Protein AF-0000000082833782 (afdb_homodimer)

Secondary structure (DSSP, 8-state):
----GGGS-TT--TT--SEEEEEHHHHHHHHHHHHHHHHHHHHHHHHHHHHHHT-PPPPPHHHHHHHHHHHHHHHHHHHHHHHHHHHHHHHHHHHHHHHHTT-/----GGGS-TT--TT--SEEEEEHHHHHHHHHHHHHHHHHHHHHHHHHHHHHHT-PPPPPHHHHHHHHHHHHHHHHHHHHHHHHHHHHHHHHHHHHHHHHTT-

Foldseek 3Di:
DPCPPVNDPPPDDPPQDPDFDADPVLVVLLVVLVVLLVVLCVLQVCLVCCCVPPVDHHDDPVVNVVSVVSNVVSVVSNVVRVVVRRVVRVVVVVVVVVVVVVD/DPCPPVNDPPPDDPPQDPDFDADPVLVVLLVVLVVLLVVLCVLQVCLVCCCVPPVDHHDDPVVNVVSVVSNVVSVVSNVVRVVVRRVVVVVVVVVVVVVVVVD

pLDDT: mean 84.94, std 14.48, range [41.53, 98.88]

Solvent-accessible surface area (backbone atoms only — not comparable to full-atom values): 11048 Å² total; per-residue (Å²): 131,82,70,51,76,87,68,43,59,86,82,63,55,92,84,53,59,72,58,31,61,35,46,40,66,56,43,50,50,39,40,51,42,31,52,52,38,32,52,50,32,50,53,54,23,48,29,50,46,26,45,83,70,72,62,42,79,52,69,53,42,69,57,46,31,53,54,27,50,49,39,35,51,44,27,52,51,42,37,51,55,45,48,52,30,54,51,52,43,49,52,51,51,53,51,51,54,56,56,59,69,71,106,129,83,70,51,76,87,69,43,60,85,81,64,53,92,84,53,61,72,57,31,59,36,46,39,66,55,42,51,50,41,39,51,42,31,52,52,38,32,53,50,30,51,53,54,24,49,30,51,46,26,45,84,70,73,63,42,80,50,69,53,42,70,55,45,30,52,54,26,50,49,38,35,53,44,28,52,51,41,37,51,54,44,49,52,28,54,50,53,43,50,51,52,51,51,51,49,53,56,56,58,66,71,108

Structure (mmCIF, N/CA/C/O backbone):
data_AF-0000000082833782-model_v1
#
loop_
_entity.id
_entity.type
_entity.pdbx_description
1 polymer 'Uncharacterized protein'
#
loop_
_atom_site.group_PDB
_atom_site.id
_atom_site.type_symbol
_atom_site.label_atom_id
_atom_site.label_alt_id
_atom_site.label_comp_id
_atom_site.label_asym_id
_atom_site.label_entity_id
_atom_site.label_seq_id
_atom_site.pdbx_PDB_ins_code
_atom_site.Cartn_x
_atom_site.Cartn_y
_atom_site.Cartn_z
_atom_site.occupancy
_atom_site.B_iso_or_equiv
_atom_site.auth_seq_id
_atom_site.auth_comp_id
_atom_site.auth_asym_id
_atom_site.auth_atom_id
_atom_site.pdbx_PDB_model_num
ATOM 1 N N . MET A 1 1 ? 22.312 13.93 16.672 1 42.06 1 MET A N 1
ATOM 2 C CA . MET A 1 1 ? 22.531 12.531 16.312 1 42.06 1 MET A CA 1
ATOM 3 C C . MET A 1 1 ? 23.016 12.398 14.883 1 42.06 1 MET A C 1
ATOM 5 O O . MET A 1 1 ? 22.359 12.867 13.953 1 42.06 1 MET A O 1
ATOM 9 N N . SER A 1 2 ? 24.188 12.289 14.633 1 47.72 2 SER A N 1
ATOM 10 C CA . SER A 1 2 ? 24.844 12.102 13.344 1 47.72 2 SER A CA 1
ATOM 11 C C . SER A 1 2 ? 24.328 10.852 12.641 1 47.72 2 SER A C 1
ATOM 13 O O . SER A 1 2 ? 24.406 9.75 13.188 1 47.72 2 SER A O 1
ATOM 15 N N . HIS A 1 3 ? 23.25 10.875 11.984 1 56.56 3 HIS A N 1
ATOM 16 C CA . HIS A 1 3 ? 22.75 9.695 11.281 1 56.56 3 HIS A CA 1
ATOM 17 C C . HIS A 1 3 ? 23.844 9.07 10.422 1 56.56 3 HIS A C 1
ATOM 19 O O . HIS A 1 3 ? 24.547 9.773 9.688 1 56.56 3 HIS A O 1
ATOM 25 N N . HIS A 1 4 ? 24.5 8.07 10.875 1 59.28 4 HIS A N 1
ATOM 26 C CA . HIS A 1 4 ? 25.453 7.297 10.102 1 59.28 4 HIS A CA 1
ATOM 27 C C . HIS A 1 4 ? 25.016 7.16 8.648 1 59.28 4 HIS A C 1
ATOM 29 O O . HIS A 1 4 ? 23.828 6.969 8.375 1 59.28 4 HIS A O 1
ATOM 35 N N . PRO A 1 5 ? 25.953 7.465 7.762 1 60.41 5 PRO A N 1
ATOM 36 C CA . PRO A 1 5 ? 25.672 7.523 6.324 1 60.41 5 PRO A CA 1
ATOM 37 C C . PRO A 1 5 ? 24.828 6.348 5.836 1 60.41 5 PRO A C 1
ATOM 39 O O . PRO A 1 5 ? 24.016 6.504 4.934 1 60.41 5 PRO A O 1
ATOM 42 N N . TYR A 1 6 ? 25.141 5.23 6.527 1 62.59 6 TYR A N 1
ATOM 43 C CA . TYR A 1 6 ? 24.484 4.023 6.035 1 62.59 6 TYR A CA 1
ATOM 44 C C . TYR A 1 6 ? 23.047 3.961 6.5 1 62.59 6 TYR A C 1
ATOM 46 O O . TYR A 1 6 ? 22.266 3.137 6.02 1 62.59 6 TYR A O 1
ATOM 54 N N . THR A 1 7 ? 22.781 4.773 7.395 1 62.72 7 THR A N 1
ATOM 55 C CA . THR A 1 7 ? 21.406 4.781 7.887 1 62.72 7 THR A CA 1
ATOM 56 C C . THR A 1 7 ? 20.641 5.973 7.324 1 62.72 7 THR A C 1
ATOM 58 O O . THR A 1 7 ? 19.5 6.23 7.723 1 62.72 7 THR A O 1
ATOM 61 N N . LEU A 1 8 ? 21.375 6.594 6.492 1 62.94 8 LEU A N 1
ATOM 62 C CA . LEU A 1 8 ? 20.766 7.785 5.91 1 62.94 8 LEU A CA 1
ATOM 63 C C . LEU A 1 8 ? 19.609 7.406 4.992 1 62.94 8 LEU A C 1
ATOM 65 O O . LEU A 1 8 ? 19.719 6.457 4.215 1 62.94 8 LEU A O 1
ATOM 69 N N . ASP A 1 9 ? 18.609 7.961 5.367 1 69.56 9 ASP A N 1
ATOM 70 C CA . ASP A 1 9 ? 17.516 7.844 4.406 1 69.56 9 ASP A CA 1
ATOM 71 C C . ASP A 1 9 ? 17.891 8.484 3.07 1 69.56 9 ASP A C 1
ATOM 73 O O . ASP A 1 9 ? 17.797 9.703 2.914 1 69.56 9 ASP A O 1
ATOM 77 N N . ARG A 1 10 ? 18.422 7.586 2.162 1 75.38 10 ARG A N 1
ATOM 78 C CA . ARG A 1 10 ? 18.922 8.039 0.869 1 75.38 10 ARG A CA 1
ATOM 79 C C . ARG A 1 10 ? 17.844 8.789 0.094 1 75.38 10 ARG A C 1
ATOM 81 O O . ARG A 1 10 ? 18.141 9.523 -0.85 1 75.38 10 ARG A O 1
ATOM 88 N N . TRP A 1 11 ? 16.672 8.648 0.598 1 76.56 11 TRP A N 1
ATOM 89 C CA . TRP A 1 11 ? 15.586 9.242 -0.163 1 76.56 11 TRP A CA 1
ATOM 90 C C . TRP A 1 11 ? 15.148 10.562 0.46 1 76.56 11 TRP A C 1
ATOM 92 O O . TRP A 1 11 ? 14.336 11.297 -0.121 1 76.56 11 TRP A O 1
ATOM 102 N N . ALA A 1 12 ? 15.727 10.797 1.632 1 73.38 12 ALA A N 1
ATOM 103 C CA . ALA A 1 12 ? 15.391 12.055 2.287 1 73.38 12 ALA A CA 1
ATOM 104 C C . ALA A 1 12 ? 16.141 13.227 1.652 1 73.38 12 ALA A C 1
ATOM 106 O O . ALA A 1 12 ? 17.312 13.094 1.292 1 73.38 12 ALA A O 1
ATOM 107 N N . THR A 1 13 ? 15.359 14.289 1.336 1 75.69 13 THR A N 1
ATOM 108 C CA . THR A 1 13 ? 15.977 15.523 0.857 1 75.69 13 THR A CA 1
ATOM 109 C C . THR A 1 13 ? 16.031 16.562 1.97 1 75.69 13 THR A C 1
ATOM 111 O O . THR A 1 13 ? 15.117 16.656 2.797 1 75.69 13 THR A O 1
ATOM 114 N N . PRO A 1 14 ? 17.109 17.25 2.125 1 73.88 14 PRO A N 1
ATOM 115 C CA . PRO A 1 14 ? 17.297 18.266 3.178 1 73.88 14 PRO A CA 1
ATOM 116 C C . PRO A 1 14 ? 16.156 19.281 3.213 1 73.88 14 PRO A C 1
ATOM 118 O O . PRO A 1 14 ? 15.844 19.828 4.273 1 73.88 14 PRO A O 1
ATOM 121 N N . ASP A 1 15 ? 15.562 19.531 2.098 1 78.19 15 ASP A N 1
ATOM 122 C CA . ASP A 1 15 ? 14.547 20.578 2.023 1 78.19 15 ASP A CA 1
ATOM 123 C C . ASP A 1 15 ? 13.156 20 2.25 1 78.19 15 ASP A C 1
ATOM 125 O O . ASP A 1 15 ? 12.156 20.734 2.17 1 78.19 15 ASP A O 1
ATOM 129 N N . ASP A 1 16 ? 13.164 18.781 2.625 1 83.12 16 ASP A N 1
ATOM 130 C CA . ASP A 1 16 ? 11.859 18.172 2.883 1 83.12 16 ASP A CA 1
ATOM 131 C C . ASP A 1 16 ? 11.258 18.719 4.176 1 83.12 16 ASP A C 1
ATOM 133 O O . ASP A 1 16 ? 11.953 18.859 5.184 1 83.12 16 ASP A O 1
ATOM 137 N N . PRO A 1 17 ? 9.992 19.094 4 1 87.06 17 PRO A N 1
ATOM 138 C CA . PRO A 1 17 ? 9.344 19.5 5.246 1 87.06 17 PRO A CA 1
ATOM 139 C C . PRO A 1 17 ? 9.266 18.359 6.266 1 87.06 17 PRO A C 1
ATOM 141 O O . PRO A 1 17 ? 9.344 17.188 5.895 1 87.06 17 PRO A O 1
ATOM 144 N N . GLU A 1 18 ? 9.18 18.703 7.523 1 87.81 18 GLU A N 1
ATOM 145 C CA . GLU A 1 18 ? 9.07 17.688 8.578 1 87.81 18 GLU A CA 1
ATOM 146 C C . GLU A 1 18 ? 7.754 16.922 8.469 1 87.81 18 GLU A C 1
ATOM 148 O O . GLU A 1 18 ? 7.734 15.695 8.562 1 87.81 18 GLU A O 1
ATOM 153 N N . SER A 1 19 ? 6.605 17.719 8.297 1 92.56 19 SER A N 1
ATOM 154 C CA . SER A 1 19 ? 5.281 17.109 8.18 1 92.56 19 SER A CA 1
ATOM 155 C C . SER A 1 19 ? 4.41 17.891 7.199 1 92.56 19 SER A C 1
ATOM 157 O O . SER A 1 19 ? 4.707 19.031 6.863 1 92.56 19 SER A O 1
ATOM 159 N N . VAL A 1 20 ? 3.389 17.156 6.738 1 93.25 20 VAL A N 1
ATOM 160 C CA . VAL A 1 20 ? 2.41 17.766 5.84 1 93.25 20 VAL A CA 1
ATOM 161 C C . VAL A 1 20 ? 1.008 17.281 6.203 1 93.25 20 VAL A C 1
ATOM 163 O O . VAL A 1 20 ? 0.848 16.219 6.816 1 93.25 20 VAL A O 1
ATOM 166 N N . PRO A 1 21 ? 0.023 18.109 5.871 1 93.56 21 PRO A N 1
ATOM 167 C CA . PRO A 1 21 ? -1.339 17.625 6.109 1 93.56 21 PRO A CA 1
ATOM 168 C C . PRO A 1 21 ? -1.777 16.578 5.094 1 93.56 21 PRO A C 1
ATOM 170 O O . PRO A 1 21 ? -1.421 16.672 3.914 1 93.56 21 PRO A O 1
ATOM 173 N N . ILE A 1 22 ? -2.543 15.625 5.5 1 95.12 22 ILE A N 1
ATOM 174 C CA . ILE A 1 22 ? -3.207 14.656 4.641 1 95.12 22 ILE A CA 1
ATOM 175 C C . ILE A 1 22 ? -4.656 14.477 5.082 1 95.12 22 ILE A C 1
ATOM 177 O O . ILE A 1 22 ? -4.953 14.484 6.277 1 95.12 22 ILE A O 1
ATOM 181 N N . ARG A 1 23 ? -5.535 14.352 4.145 1 93.25 23 ARG A N 1
ATOM 182 C CA . ARG A 1 23 ? -6.934 14.125 4.496 1 93.25 23 ARG A CA 1
ATOM 183 C C . ARG A 1 23 ? -7.098 12.82 5.27 1 93.25 23 ARG A C 1
ATOM 185 O O . ARG A 1 23 ? -6.543 11.789 4.883 1 93.25 23 ARG A O 1
ATOM 192 N N . PHE A 1 24 ? -7.891 12.93 6.289 1 92.5 24 PHE A N 1
ATOM 193 C CA . PHE A 1 24 ? -8.141 11.758 7.113 1 92.5 24 PHE A CA 1
ATOM 194 C C . PHE A 1 24 ? -8.789 10.648 6.293 1 92.5 24 PHE A C 1
ATOM 196 O O . PHE A 1 24 ? -8.43 9.477 6.418 1 92.5 24 PHE A O 1
ATOM 203 N N . ALA A 1 25 ? -9.648 10.945 5.438 1 91.75 25 ALA A N 1
ATOM 204 C CA . ALA A 1 25 ? -10.312 9.992 4.555 1 91.75 25 ALA A CA 1
ATOM 205 C C . ALA A 1 25 ? -9.305 9.273 3.658 1 91.75 25 ALA A C 1
ATOM 207 O O . ALA A 1 25 ? -9.461 8.086 3.363 1 91.75 25 ALA A O 1
ATOM 208 N N . ASP A 1 26 ? -8.32 10 3.188 1 94.19 26 ASP A N 1
ATOM 209 C CA . ASP A 1 26 ? -7.309 9.406 2.32 1 94.19 26 ASP A CA 1
ATOM 210 C C . ASP A 1 26 ? -6.453 8.398 3.088 1 94.19 26 ASP A C 1
ATOM 212 O O . ASP A 1 26 ? -6.039 7.379 2.535 1 94.19 26 ASP A O 1
ATOM 216 N N . LEU A 1 27 ? -6.145 8.664 4.336 1 95.62 27 LEU A N 1
ATOM 217 C CA . LEU A 1 27 ? -5.441 7.691 5.164 1 95.62 27 LEU A CA 1
ATOM 218 C C . LEU A 1 27 ? -6.27 6.422 5.336 1 95.62 27 LEU A C 1
ATOM 220 O O . LEU A 1 27 ? -5.734 5.312 5.285 1 95.62 27 LEU A O 1
ATOM 224 N N . ARG A 1 28 ? -7.496 6.586 5.516 1 94.06 28 ARG A N 1
ATOM 225 C CA . ARG A 1 28 ? -8.375 5.426 5.645 1 94.06 28 ARG A CA 1
ATOM 226 C C . ARG A 1 28 ? -8.398 4.613 4.355 1 94.06 28 ARG A C 1
ATOM 228 O O . ARG A 1 28 ? -8.438 3.383 4.391 1 94.06 28 ARG A O 1
ATOM 235 N N . LYS A 1 29 ? -8.453 5.316 3.209 1 95.31 29 LYS A N 1
ATOM 236 C CA . LYS A 1 29 ? -8.383 4.637 1.919 1 95.31 29 LYS A CA 1
ATOM 237 C C . LYS A 1 29 ? -7.086 3.846 1.787 1 95.31 29 LYS A C 1
ATOM 239 O O . LYS A 1 29 ? -7.086 2.725 1.273 1 95.31 29 LYS A O 1
ATOM 244 N N . ILE A 1 30 ? -5.988 4.465 2.211 1 97.62 30 ILE A N 1
ATOM 245 C CA . ILE A 1 30 ? -4.691 3.795 2.168 1 97.62 30 ILE A CA 1
ATOM 246 C C . ILE A 1 30 ? -4.738 2.529 3.018 1 97.62 30 ILE A C 1
ATOM 248 O O . ILE A 1 30 ? -4.336 1.454 2.564 1 97.62 30 ILE A O 1
ATOM 252 N N . GLU A 1 31 ? -5.23 2.637 4.203 1 95.69 31 GLU A N 1
ATOM 253 C CA . GLU A 1 31 ? -5.332 1.486 5.098 1 95.69 31 GLU A CA 1
ATOM 254 C C . GLU A 1 31 ? -6.184 0.38 4.477 1 95.69 31 GLU A C 1
ATOM 256 O O . GLU A 1 31 ? -5.785 -0.787 4.473 1 95.69 31 GLU A O 1
ATOM 261 N N . ARG A 1 32 ? -7.289 0.728 3.953 1 95.38 32 ARG A N 1
ATOM 262 C CA . ARG A 1 32 ? -8.211 -0.242 3.367 1 95.38 32 ARG A CA 1
ATOM 263 C C . ARG A 1 32 ? -7.594 -0.908 2.141 1 95.38 32 ARG A C 1
ATOM 265 O O . ARG A 1 32 ? -7.758 -2.113 1.936 1 95.38 32 ARG A O 1
ATOM 272 N N . ALA A 1 33 ? -7.012 -0.082 1.3 1 97.5 33 ALA A N 1
ATOM 273 C CA . ALA A 1 33 ? -6.332 -0.638 0.131 1 97.5 33 ALA A CA 1
ATOM 274 C C . ALA A 1 33 ? -5.246 -1.626 0.546 1 97.5 33 ALA A C 1
ATOM 276 O O . ALA A 1 33 ? -5.098 -2.686 -0.067 1 97.5 33 ALA A O 1
ATOM 277 N N . CYS A 1 34 ? -4.5 -1.314 1.617 1 98.06 34 CYS A N 1
ATOM 278 C CA . CYS A 1 34 ? -3.449 -2.197 2.113 1 98.06 34 CYS A CA 1
ATOM 279 C C . CYS A 1 34 ? -4.031 -3.521 2.592 1 98.06 34 CYS A C 1
ATOM 281 O O . CYS A 1 34 ? -3.467 -4.586 2.322 1 98.06 34 CYS A O 1
ATOM 283 N N . LEU A 1 35 ? -5.125 -3.465 3.27 1 96.94 35 LEU A N 1
ATOM 284 C CA . LEU A 1 35 ? -5.789 -4.68 3.727 1 96.94 35 LEU A CA 1
ATOM 285 C C . LEU A 1 35 ? -6.227 -5.539 2.545 1 96.94 35 LEU A C 1
ATOM 287 O O . LEU A 1 35 ? -6.094 -6.766 2.58 1 96.94 35 LEU A O 1
ATOM 291 N N . GLY A 1 36 ? -6.773 -4.898 1.579 1 98.25 36 GLY A N 1
ATOM 292 C CA . GLY A 1 36 ? -7.137 -5.609 0.365 1 98.25 36 GLY A CA 1
ATOM 293 C C . GLY A 1 36 ? -5.957 -6.281 -0.311 1 98.25 36 GLY A C 1
ATOM 294 O O . GLY A 1 36 ? -6.039 -7.449 -0.7 1 98.25 36 GLY A O 1
ATOM 295 N N . ILE A 1 37 ? -4.879 -5.555 -0.463 1 98.88 37 ILE A N 1
ATOM 296 C CA . ILE A 1 37 ? -3.666 -6.09 -1.072 1 98.88 37 ILE A CA 1
ATOM 297 C C . ILE A 1 37 ? -3.166 -7.285 -0.262 1 98.88 37 ILE A C 1
ATOM 299 O O . ILE A 1 37 ? -2.84 -8.328 -0.826 1 98.88 37 ILE A O 1
ATOM 303 N N . TRP A 1 38 ? -3.119 -7.086 1.022 1 98.69 38 TRP A N 1
ATOM 304 C CA . TRP A 1 38 ? -2.688 -8.148 1.923 1 98.69 38 TRP A CA 1
ATOM 305 C C . TRP A 1 38 ? -3.512 -9.414 1.705 1 98.69 38 TRP A C 1
ATOM 307 O O . TRP A 1 38 ? -2.957 -10.508 1.572 1 98.69 38 TRP A O 1
ATOM 317 N N . ALA A 1 39 ? -4.793 -9.344 1.685 1 98.56 39 ALA A N 1
ATOM 318 C CA . ALA A 1 39 ? -5.688 -10.484 1.509 1 98.56 39 ALA A CA 1
ATOM 319 C C . ALA A 1 39 ? -5.461 -11.156 0.159 1 98.56 39 ALA A C 1
ATOM 321 O O . ALA A 1 39 ? -5.434 -12.383 0.07 1 98.56 39 ALA A O 1
ATOM 322 N N . ILE A 1 40 ? -5.289 -10.367 -0.885 1 98.69 40 ILE A N 1
ATOM 323 C CA . ILE A 1 40 ? -5.059 -10.922 -2.213 1 98.69 40 ILE A CA 1
ATOM 324 C C . ILE A 1 40 ? -3.734 -11.68 -2.232 1 98.69 40 ILE A C 1
ATOM 326 O O . ILE A 1 40 ? -3.652 -12.789 -2.766 1 98.69 40 ILE A O 1
ATOM 330 N N . ALA A 1 41 ? -2.689 -11.023 -1.701 1 98.56 41 ALA A N 1
ATOM 331 C CA . ALA A 1 41 ? -1.384 -11.672 -1.641 1 98.56 41 ALA A CA 1
ATOM 332 C C . ALA A 1 41 ? -1.472 -13.016 -0.917 1 98.56 41 ALA A C 1
ATOM 334 O O . ALA A 1 41 ? -0.872 -14 -1.35 1 98.56 41 ALA A O 1
ATOM 335 N N . ARG A 1 42 ? -2.199 -13.062 0.173 1 97.12 42 ARG A N 1
ATOM 336 C CA . ARG A 1 42 ? -2.377 -14.289 0.943 1 97.12 42 ARG A CA 1
ATOM 337 C C . ARG A 1 42 ? -3.098 -15.352 0.121 1 97.12 42 ARG A C 1
ATOM 339 O O . ARG A 1 42 ? -2.699 -16.516 0.12 1 97.12 42 ARG A O 1
ATOM 346 N N . ILE A 1 43 ? -4.125 -15.008 -0.58 1 96.5 43 ILE A N 1
ATOM 347 C CA . ILE A 1 43 ? -4.891 -15.922 -1.417 1 96.5 43 ILE A CA 1
ATOM 348 C C . ILE A 1 43 ? -3.982 -16.516 -2.492 1 96.5 43 ILE A C 1
ATOM 350 O O . ILE A 1 43 ? -3.92 -17.734 -2.652 1 96.5 43 ILE A O 1
ATOM 354 N N . VAL A 1 44 ? -3.289 -15.695 -3.238 1 96.88 44 VAL A N 1
ATOM 355 C CA . VAL A 1 44 ? -2.428 -16.141 -4.328 1 96.88 44 VAL A CA 1
ATOM 356 C C . VAL A 1 44 ? -1.274 -16.969 -3.766 1 96.88 44 VAL A C 1
ATOM 358 O O . VAL A 1 44 ? -0.921 -18.016 -4.324 1 96.88 44 VAL A O 1
ATOM 361 N N . GLY A 1 45 ? -0.645 -16.531 -2.695 1 95.12 45 GLY A N 1
ATOM 362 C CA . GLY A 1 45 ? 0.427 -17.281 -2.051 1 95.12 45 GLY A CA 1
ATOM 363 C C . GLY A 1 45 ? 0.009 -18.672 -1.611 1 95.12 45 GLY A C 1
ATOM 364 O O . GLY A 1 45 ? 0.723 -19.641 -1.854 1 95.12 45 GLY A O 1
ATOM 365 N N . ASN A 1 46 ? -1.141 -18.766 -0.937 1 93.25 46 ASN A N 1
ATOM 366 C CA . ASN A 1 46 ? -1.671 -20.047 -0.496 1 93.25 46 ASN A CA 1
ATOM 367 C C . ASN A 1 46 ? -1.957 -20.969 -1.678 1 93.25 46 ASN A C 1
ATOM 369 O O . ASN A 1 46 ? -1.696 -22.172 -1.61 1 93.25 46 ASN A O 1
ATOM 373 N N . SER A 1 47 ? -2.494 -20.344 -2.721 1 93 47 SER A N 1
ATOM 374 C CA . SER A 1 47 ? -2.779 -21.125 -3.922 1 93 47 SER A CA 1
ATOM 375 C C . SER A 1 47 ? -1.508 -21.75 -4.496 1 93 47 SER A C 1
ATOM 377 O O . SER A 1 47 ? -1.537 -22.859 -5.031 1 93 47 SER A O 1
ATOM 379 N N . ALA A 1 48 ? -0.465 -21.141 -4.48 1 88.25 48 ALA A N 1
ATOM 380 C CA . ALA A 1 48 ? 0.799 -21.625 -5.031 1 88.25 48 ALA A CA 1
ATOM 381 C C . ALA A 1 48 ? 1.315 -22.828 -4.25 1 88.25 48 ALA A C 1
ATOM 383 O O . ALA A 1 48 ? 1.984 -23.703 -4.809 1 88.25 48 ALA A O 1
ATOM 384 N N . THR A 1 49 ? 0.964 -22.906 -2.986 1 88.12 49 THR A N 1
ATOM 385 C CA . THR A 1 49 ? 1.562 -23.938 -2.154 1 88.12 49 THR A CA 1
ATOM 386 C C . THR A 1 49 ? 0.553 -25.047 -1.861 1 88.12 49 THR A C 1
ATOM 388 O O . THR A 1 49 ? 0.922 -26.125 -1.382 1 88.12 49 THR A O 1
ATOM 391 N N . GLU A 1 50 ? -0.771 -24.906 -2.143 1 83.19 50 GLU A N 1
ATOM 392 C CA . GLU A 1 50 ? -1.854 -25.797 -1.757 1 83.19 50 GLU A CA 1
ATOM 393 C C . GLU A 1 50 ? -1.713 -27.156 -2.439 1 83.19 50 GLU A C 1
ATOM 395 O O . GLU A 1 50 ? -1.962 -28.203 -1.825 1 83.19 50 GLU A O 1
ATOM 400 N N . PRO A 1 51 ? -1.337 -27.297 -3.709 1 72.81 51 PRO A N 1
ATOM 401 C CA . PRO A 1 51 ? -1.244 -28.656 -4.27 1 72.81 51 PRO A CA 1
ATOM 402 C C . PRO A 1 51 ? -0.345 -29.562 -3.445 1 72.81 51 PRO A C 1
ATOM 404 O O . PRO A 1 51 ? -0.7 -30.719 -3.193 1 72.81 51 PRO A O 1
ATOM 407 N N . GLU A 1 52 ? 0.667 -29.062 -2.973 1 73 52 GLU A N 1
ATOM 408 C CA . GLU A 1 52 ? 1.587 -29.844 -2.158 1 73 52 GLU A CA 1
ATOM 409 C C . GLU A 1 52 ? 1.03 -30.078 -0.754 1 73 52 GLU A C 1
ATOM 411 O O . GLU A 1 52 ? 1.302 -31.094 -0.129 1 73 52 GLU A O 1
ATOM 416 N N . SER A 1 53 ? 0.18 -29.172 -0.352 1 71.62 53 SER A N 1
ATOM 417 C CA . SER A 1 53 ? -0.264 -29.203 1.038 1 71.62 53 SER A CA 1
ATOM 418 C C . SER A 1 53 ? -1.608 -29.906 1.174 1 71.62 53 SER A C 1
ATOM 420 O O . SER A 1 53 ? -1.798 -30.719 2.078 1 71.62 53 SER A O 1
ATOM 422 N N . THR A 1 54 ? -2.543 -29.578 0.33 1 75.81 54 THR A N 1
ATOM 423 C CA . THR A 1 54 ? -3.908 -30.062 0.524 1 75.81 54 THR A CA 1
ATOM 424 C C . THR A 1 54 ? -4.371 -30.875 -0.677 1 75.81 54 THR A C 1
ATOM 426 O O . THR A 1 54 ? -5.41 -31.547 -0.621 1 75.81 54 THR A O 1
ATOM 429 N N . GLY A 1 55 ? -3.59 -30.844 -1.712 1 81.5 55 GLY A N 1
ATOM 430 C CA . GLY A 1 55 ? -4.012 -31.5 -2.936 1 81.5 55 GLY A CA 1
ATOM 431 C C . GLY A 1 55 ? -4.969 -30.672 -3.766 1 81.5 55 GLY A C 1
ATOM 432 O O . GLY A 1 55 ? -5.367 -31.078 -4.859 1 81.5 55 GLY A O 1
ATOM 433 N N . ALA A 1 56 ? -5.328 -29.547 -3.203 1 81.5 56 ALA A N 1
ATOM 434 C CA . ALA A 1 56 ? -6.223 -28.656 -3.941 1 81.5 56 ALA A CA 1
ATOM 435 C C . ALA A 1 56 ? -5.523 -28.078 -5.168 1 81.5 56 ALA A C 1
ATOM 437 O O . ALA A 1 56 ? -4.305 -27.891 -5.164 1 81.5 56 ALA A O 1
ATOM 438 N N . GLU A 1 57 ? -6.32 -27.938 -6.168 1 87.69 57 GLU A N 1
ATOM 439 C CA . GLU A 1 57 ? -5.766 -27.375 -7.398 1 87.69 57 GLU A CA 1
ATOM 440 C C . GLU A 1 57 ? -5.418 -25.906 -7.227 1 87.69 57 GLU A C 1
ATOM 442 O O . GLU A 1 57 ? -6.184 -25.141 -6.621 1 87.69 57 GLU A O 1
ATOM 447 N N . PRO A 1 58 ? -4.297 -25.531 -7.711 1 86.81 58 PRO A N 1
ATOM 448 C CA . PRO A 1 58 ? -3.941 -24.109 -7.68 1 86.81 58 PRO A CA 1
ATOM 449 C C . PRO A 1 58 ? -4.867 -23.25 -8.539 1 86.81 58 PRO A C 1
ATOM 451 O O . PRO A 1 58 ? -5.602 -23.781 -9.383 1 86.81 58 PRO A O 1
ATOM 454 N N . LEU A 1 59 ? -4.91 -21.969 -8.211 1 92.38 59 LEU A N 1
ATOM 455 C CA . LEU A 1 59 ? -5.625 -21.031 -9.07 1 92.38 59 LEU A CA 1
ATOM 456 C C . LEU A 1 59 ? -5.105 -21.094 -10.5 1 92.38 59 LEU A C 1
ATOM 458 O O . LEU A 1 59 ? -3.908 -21.297 -10.727 1 92.38 59 LEU A O 1
ATOM 462 N N . GLU A 1 60 ? -6 -20.969 -11.398 1 91.38 60 GLU A N 1
ATOM 463 C CA . GLU A 1 60 ? -5.605 -20.906 -12.805 1 91.38 60 GLU A CA 1
ATOM 464 C C . GLU A 1 60 ? -4.738 -19.688 -13.086 1 91.38 60 GLU A C 1
ATOM 466 O O . GLU A 1 60 ? -4.898 -18.641 -12.438 1 91.38 60 GLU A O 1
ATOM 471 N N . PRO A 1 61 ? -3.869 -19.781 -14.023 1 89.94 61 PRO A N 1
ATOM 472 C CA . PRO A 1 61 ? -2.939 -18.688 -14.32 1 89.94 61 PRO A CA 1
ATOM 473 C C . PRO A 1 61 ? -3.652 -17.359 -14.578 1 89.94 61 PRO A C 1
ATOM 475 O O . PRO A 1 61 ? -3.195 -16.312 -14.117 1 89.94 61 PRO A O 1
ATOM 478 N N . TRP A 1 62 ? -4.746 -17.453 -15.258 1 91.06 62 TRP A N 1
ATOM 479 C CA . TRP A 1 62 ? -5.43 -16.203 -15.586 1 91.06 62 TRP A CA 1
ATOM 480 C C . TRP A 1 62 ? -6.035 -15.578 -14.336 1 91.06 62 TRP A C 1
ATOM 482 O O . TRP A 1 62 ? -6.129 -14.352 -14.242 1 91.06 62 TRP A O 1
ATOM 492 N N . ILE A 1 63 ? -6.473 -16.359 -13.344 1 96 63 ILE A N 1
ATOM 493 C CA . ILE A 1 63 ? -6.996 -15.867 -12.078 1 96 63 ILE A CA 1
ATOM 494 C C . ILE A 1 63 ? -5.879 -15.195 -11.289 1 96 63 ILE A C 1
ATOM 496 O O . ILE A 1 63 ? -6.047 -14.086 -10.773 1 96 63 ILE A O 1
ATOM 500 N N . ASN A 1 64 ? -4.738 -15.836 -11.211 1 95.69 64 ASN A N 1
ATOM 501 C CA . ASN A 1 64 ? -3.57 -15.25 -10.562 1 95.69 64 ASN A CA 1
ATOM 502 C C . ASN A 1 64 ? -3.203 -13.906 -11.18 1 95.69 64 ASN A C 1
ATOM 504 O O . ASN A 1 64 ? -3.014 -12.922 -10.461 1 95.69 64 ASN A O 1
ATOM 508 N N . ALA A 1 65 ? -3.164 -13.859 -12.492 1 94.31 65 ALA A N 1
ATOM 509 C CA . ALA A 1 65 ? -2.781 -12.641 -13.195 1 94.31 65 ALA A CA 1
ATOM 510 C C . ALA A 1 65 ? -3.75 -11.5 -12.891 1 94.31 65 ALA A C 1
ATOM 512 O O . ALA A 1 65 ? -3.332 -10.359 -12.68 1 94.31 65 ALA A O 1
ATOM 513 N N . ASN A 1 66 ? -5.031 -11.82 -12.906 1 97.06 66 ASN A N 1
ATOM 514 C CA . ASN A 1 66 ? -6.031 -10.797 -12.633 1 97.06 66 ASN A CA 1
ATOM 515 C C . ASN A 1 66 ? -5.941 -10.297 -11.195 1 97.06 66 ASN A C 1
ATOM 517 O O . ASN A 1 66 ? -6.066 -9.102 -10.938 1 97.06 66 ASN A O 1
ATOM 521 N N . LEU A 1 67 ? -5.793 -11.227 -10.219 1 98.44 67 LEU A N 1
ATOM 522 C CA . LEU A 1 67 ? -5.66 -10.859 -8.812 1 98.44 67 LEU A CA 1
ATOM 523 C C . LEU A 1 67 ? -4.422 -9.992 -8.594 1 98.44 67 LEU A C 1
ATOM 525 O O . LEU A 1 67 ? -4.492 -8.953 -7.93 1 98.44 67 LEU A O 1
ATOM 529 N N . LEU A 1 68 ? -3.322 -10.359 -9.211 1 98.44 68 LEU A N 1
ATOM 530 C CA . LEU A 1 68 ? -2.088 -9.594 -9.078 1 98.44 68 LEU A CA 1
ATOM 531 C C . LEU A 1 68 ? -2.205 -8.25 -9.797 1 98.44 68 LEU A C 1
ATOM 533 O O . LEU A 1 68 ? -1.625 -7.258 -9.359 1 98.44 68 LEU A O 1
ATOM 537 N N . GLY A 1 69 ? -2.885 -8.203 -10.914 1 98.19 69 GLY A N 1
ATOM 538 C CA . GLY A 1 69 ? -3.23 -6.93 -11.531 1 98.19 69 GLY A CA 1
ATOM 539 C C . GLY A 1 69 ? -4.035 -6.027 -10.617 1 98.19 69 GLY A C 1
ATOM 540 O O . GLY A 1 69 ? -3.887 -4.805 -10.656 1 98.19 69 GLY A O 1
ATOM 541 N N . GLY A 1 70 ? -4.98 -6.621 -9.844 1 98.62 70 GLY A N 1
ATOM 542 C CA . GLY A 1 70 ? -5.695 -5.879 -8.82 1 98.62 70 GLY A CA 1
ATOM 543 C C . GLY A 1 70 ? -4.781 -5.246 -7.789 1 98.62 70 GLY A C 1
ATOM 544 O O . GLY A 1 70 ? -4.98 -4.094 -7.395 1 98.62 70 GLY A O 1
ATOM 545 N N . ILE A 1 71 ? -3.807 -5.996 -7.328 1 98.81 71 ILE A N 1
ATOM 546 C CA . ILE A 1 71 ? -2.811 -5.461 -6.406 1 98.81 71 ILE A CA 1
ATOM 547 C C . ILE A 1 71 ? -2.109 -4.262 -7.035 1 98.81 71 ILE A C 1
ATOM 549 O O . ILE A 1 71 ? -1.945 -3.223 -6.395 1 98.81 71 ILE A O 1
ATOM 553 N N . GLU A 1 72 ? -1.653 -4.32 -8.297 1 98.56 72 GLU A N 1
ATOM 554 C CA . GLU A 1 72 ? -1.003 -3.209 -8.984 1 98.56 72 GLU A CA 1
ATOM 555 C C . GLU A 1 72 ? -1.887 -1.965 -8.984 1 98.56 72 GLU A C 1
ATOM 557 O O . GLU A 1 72 ? -1.415 -0.863 -8.695 1 98.56 72 GLU A O 1
ATOM 562 N N . SER A 1 73 ? -3.107 -2.166 -9.336 1 98.56 73 SER A N 1
ATOM 563 C CA . SER A 1 73 ? -4.051 -1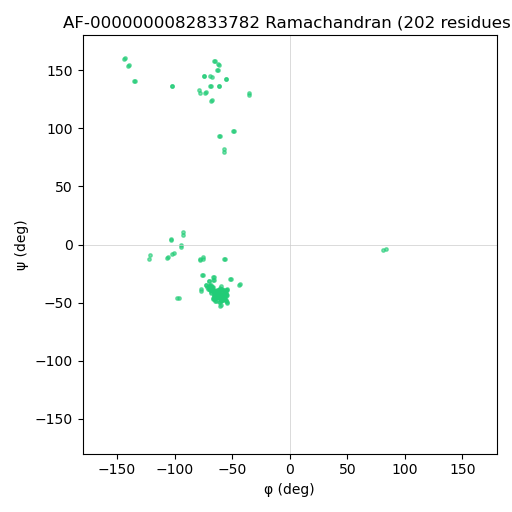.052 -9.375 1 98.56 73 SER A CA 1
ATOM 564 C C . SER A 1 73 ? -4.203 -0.401 -8.008 1 98.56 73 SER A C 1
ATOM 566 O O . SER A 1 73 ? -4.238 0.827 -7.898 1 98.56 73 SER A O 1
ATOM 568 N N . LEU A 1 74 ? -4.363 -1.2 -6.969 1 98.62 74 LEU A N 1
ATOM 569 C CA . LEU A 1 74 ? -4.5 -0.681 -5.613 1 98.62 74 LEU A CA 1
ATOM 570 C C . LEU A 1 74 ? -3.24 0.066 -5.188 1 98.62 74 LEU A C 1
ATOM 572 O O . LEU A 1 74 ? -3.322 1.094 -4.512 1 98.62 74 LEU A O 1
ATOM 576 N N . CYS A 1 75 ? -2.092 -0.454 -5.555 1 98.62 75 CYS A N 1
ATOM 577 C CA . CYS A 1 75 ? -0.835 0.23 -5.273 1 98.62 75 CYS A CA 1
ATOM 578 C C . CYS A 1 75 ? -0.792 1.593 -5.957 1 98.62 75 CYS A C 1
ATOM 580 O O . CYS A 1 75 ? -0.362 2.578 -5.355 1 98.62 75 CYS A O 1
ATOM 582 N N . ASP A 1 76 ? -1.185 1.646 -7.234 1 97.56 76 ASP A N 1
ATOM 583 C CA . ASP A 1 76 ? -1.243 2.918 -7.945 1 97.56 76 ASP A CA 1
ATOM 584 C C . ASP A 1 76 ? -2.123 3.922 -7.203 1 97.56 76 ASP A C 1
ATOM 586 O O . ASP A 1 76 ? -1.763 5.094 -7.074 1 97.56 76 ASP A O 1
ATOM 590 N N . HIS A 1 77 ? -3.205 3.432 -6.77 1 97.88 77 HIS A N 1
ATOM 591 C CA . HIS A 1 77 ? -4.125 4.289 -6.031 1 97.88 77 HIS A CA 1
ATOM 592 C C . HIS A 1 77 ? -3.479 4.832 -4.762 1 97.88 77 HIS A C 1
ATOM 594 O O . HIS A 1 77 ? -3.566 6.031 -4.477 1 97.88 77 HIS A O 1
ATOM 600 N N . ILE A 1 78 ? -2.859 4.023 -3.941 1 98.38 78 ILE A N 1
ATOM 601 C CA . ILE A 1 78 ? -2.182 4.434 -2.717 1 98.38 78 ILE A CA 1
ATOM 602 C C . ILE A 1 78 ? -1.104 5.465 -3.045 1 98.38 78 ILE A C 1
ATOM 604 O O . ILE A 1 78 ? -0.988 6.488 -2.367 1 98.38 78 ILE A O 1
ATOM 608 N N . ALA A 1 79 ? -0.319 5.164 -4.051 1 97.31 79 ALA A N 1
ATOM 609 C CA . ALA A 1 79 ? 0.745 6.078 -4.457 1 97.31 79 ALA A CA 1
ATOM 610 C C . ALA A 1 79 ? 0.181 7.453 -4.816 1 97.31 79 ALA A C 1
ATOM 612 O O . ALA A 1 7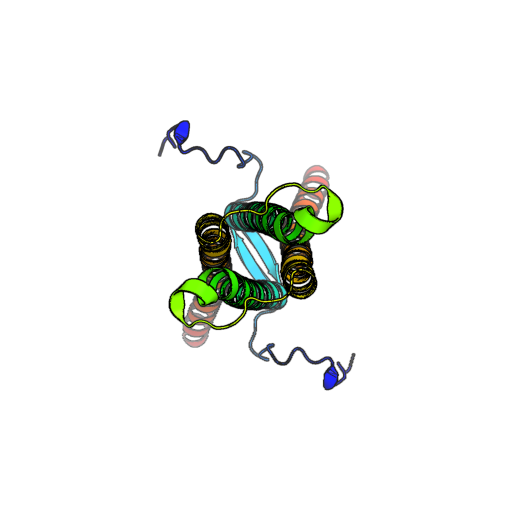9 ? 0.757 8.477 -4.453 1 97.31 79 ALA A O 1
ATOM 613 N N . ASP A 1 80 ? -0.9 7.434 -5.531 1 96.81 80 ASP A N 1
ATOM 614 C CA . ASP A 1 80 ? -1.549 8.68 -5.91 1 96.81 80 ASP A CA 1
ATOM 615 C C . ASP A 1 80 ? -1.962 9.484 -4.676 1 96.81 80 ASP A C 1
ATOM 617 O O . ASP A 1 80 ? -1.818 10.711 -4.648 1 96.81 80 ASP A O 1
ATOM 621 N N . LEU A 1 81 ? -2.521 8.836 -3.68 1 96.62 81 LEU A N 1
ATOM 622 C CA . LEU A 1 81 ? -2.951 9.492 -2.453 1 96.62 81 LEU A CA 1
ATOM 623 C C . LEU A 1 81 ? -1.759 10.094 -1.715 1 96.62 81 LEU A C 1
ATOM 625 O O . LEU A 1 81 ? -1.826 11.234 -1.24 1 96.62 81 LEU A O 1
ATOM 629 N N . ALA A 1 82 ? -0.677 9.336 -1.609 1 96.38 82 ALA A N 1
ATOM 630 C CA . ALA A 1 82 ? 0.531 9.82 -0.949 1 96.38 82 ALA A CA 1
ATOM 631 C C . ALA A 1 82 ? 1.121 11.016 -1.697 1 96.38 82 ALA A C 1
ATOM 633 O O . ALA A 1 82 ? 1.489 12.016 -1.085 1 96.38 82 ALA A O 1
ATOM 634 N N . GLU A 1 83 ? 1.186 10.891 -2.998 1 95.06 83 GLU A N 1
ATOM 635 C CA . GLU A 1 83 ? 1.737 11.953 -3.836 1 95.06 83 GLU A CA 1
ATOM 636 C C . GLU A 1 83 ? 0.91 13.227 -3.723 1 95.06 83 GLU A C 1
ATOM 638 O O . GLU A 1 83 ? 1.463 14.328 -3.67 1 95.06 83 GLU A O 1
ATOM 643 N N . SER A 1 84 ? -0.364 13.062 -3.779 1 95.19 84 SER A N 1
ATOM 644 C CA . SER A 1 84 ? -1.249 14.211 -3.652 1 95.19 84 SER A CA 1
ATOM 645 C C . SER A 1 84 ? -0.984 14.977 -2.359 1 95.19 84 SER A C 1
ATOM 647 O O . SER A 1 84 ? -0.987 16.203 -2.346 1 95.19 84 SER A O 1
ATOM 649 N N . ALA A 1 85 ? -0.772 14.281 -1.276 1 94.81 85 ALA A N 1
ATOM 650 C CA . ALA A 1 85 ? -0.479 14.914 0.008 1 94.81 85 ALA A CA 1
ATOM 651 C C . ALA A 1 85 ? 0.865 15.633 -0.031 1 94.81 85 ALA A C 1
ATOM 653 O O . ALA A 1 85 ? 0.997 16.734 0.498 1 94.81 85 ALA A O 1
ATOM 654 N N . MET A 1 86 ? 1.804 15.07 -0.647 1 91.81 86 MET A N 1
ATOM 655 C CA . MET A 1 86 ? 3.137 15.664 -0.726 1 91.81 86 MET A CA 1
ATOM 656 C C . MET A 1 86 ? 3.127 16.906 -1.606 1 91.81 86 MET A C 1
ATOM 658 O O . MET A 1 86 ? 3.824 17.891 -1.317 1 91.81 86 MET A O 1
ATOM 662 N N . ASP A 1 87 ? 2.4 16.844 -2.629 1 89.56 87 ASP A N 1
ATOM 663 C CA . ASP A 1 87 ? 2.309 17.969 -3.559 1 89.56 87 ASP A CA 1
ATOM 664 C C . ASP A 1 87 ? 1.594 19.156 -2.916 1 89.56 87 ASP A C 1
ATOM 666 O O . ASP A 1 87 ? 1.953 20.312 -3.162 1 89.56 87 ASP A O 1
ATOM 670 N N . GLY A 1 88 ? 0.56 18.844 -2.137 1 81.44 88 GLY A N 1
ATOM 671 C CA . GLY A 1 88 ? -0.124 19.922 -1.431 1 81.44 88 GLY A CA 1
ATOM 672 C C . GLY A 1 88 ? 0.785 20.688 -0.491 1 81.44 88 GLY A C 1
ATOM 673 O O . GLY A 1 88 ? 0.655 21.906 -0.354 1 81.44 88 GLY A O 1
ATOM 674 N N . ALA A 1 89 ? 1.679 20.062 0.126 1 71.25 89 ALA A N 1
ATOM 675 C CA . ALA A 1 89 ? 2.639 20.688 1.027 1 71.25 89 ALA A CA 1
ATOM 676 C C . ALA A 1 89 ? 3.582 21.625 0.264 1 71.25 89 ALA A C 1
ATOM 678 O O . ALA A 1 89 ? 3.934 22.688 0.751 1 71.25 89 AL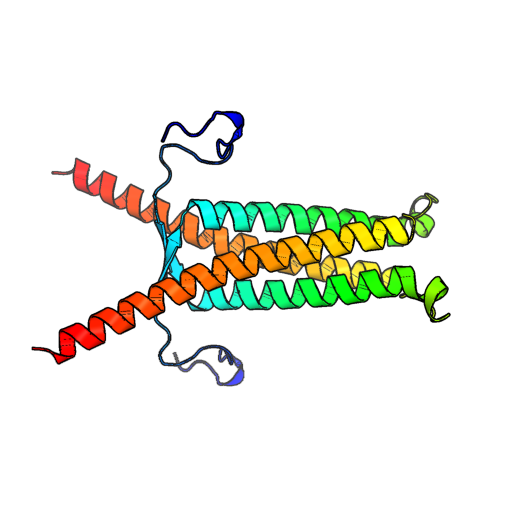A A O 1
ATOM 679 N N . ARG A 1 90 ? 3.973 21.172 -0.873 1 71.12 90 ARG A N 1
ATOM 680 C CA . ARG A 1 90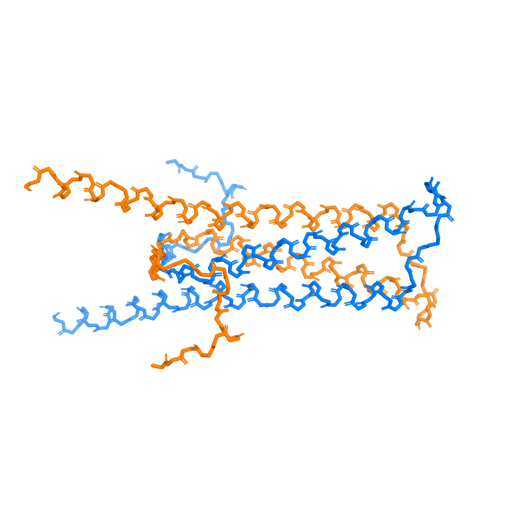 ? 4.918 21.938 -1.686 1 71.12 90 ARG A CA 1
ATOM 681 C C . ARG A 1 90 ? 4.277 23.219 -2.211 1 71.12 90 ARG A C 1
ATOM 683 O O . ARG A 1 90 ? 4.922 24.266 -2.256 1 71.12 90 ARG A O 1
ATOM 690 N N . LEU A 1 91 ? 3.039 23.078 -2.518 1 69.06 91 LEU A N 1
ATOM 691 C CA . LEU A 1 91 ? 2.32 24.234 -3.014 1 69.06 91 LEU A CA 1
ATOM 692 C C . LEU A 1 91 ? 2.172 25.297 -1.921 1 69.06 91 LEU A C 1
ATOM 694 O O . LEU A 1 91 ? 2.318 26.484 -2.182 1 69.06 91 LEU A O 1
ATOM 698 N N . ASP A 1 92 ? 1.988 24.812 -0.75 1 67.75 92 ASP A N 1
ATOM 699 C CA . ASP A 1 92 ? 1.803 25.734 0.363 1 67.75 92 ASP A CA 1
ATOM 700 C C . ASP A 1 92 ? 3.113 26.438 0.722 1 67.75 92 ASP A C 1
ATOM 702 O O . ASP A 1 92 ? 3.121 27.625 1.029 1 67.75 92 ASP A O 1
ATOM 706 N N . LEU A 1 93 ? 4.191 25.719 0.627 1 64.5 93 LEU A N 1
ATOM 707 C CA . LEU A 1 93 ? 5.504 26.297 0.897 1 64.5 93 LEU A CA 1
ATOM 708 C C . LEU A 1 93 ? 5.887 27.312 -0.185 1 64.5 93 LEU A C 1
ATOM 710 O O . LEU A 1 93 ? 6.48 28.344 0.11 1 64.5 93 LEU A O 1
ATOM 714 N N . GLY A 1 94 ? 5.562 26.906 -1.397 1 63.94 94 GLY A N 1
ATOM 715 C CA . GLY A 1 94 ? 5.82 27.828 -2.5 1 63.94 94 GLY A CA 1
ATOM 716 C C . GLY A 1 94 ? 5.039 29.125 -2.393 1 63.94 94 GLY A C 1
ATOM 717 O O . GLY A 1 94 ? 5.57 30.203 -2.68 1 63.94 94 GLY A O 1
ATOM 718 N N . ILE A 1 95 ? 3.861 28.984 -1.987 1 63.16 95 ILE A N 1
ATOM 719 C CA . ILE A 1 95 ? 3.006 30.156 -1.843 1 63.16 95 ILE A CA 1
ATOM 720 C C . ILE A 1 95 ? 3.508 31.031 -0.691 1 63.16 95 ILE A C 1
ATOM 722 O O . ILE A 1 95 ? 3.553 32.25 -0.804 1 63.16 95 ILE A O 1
ATOM 726 N N . ALA A 1 96 ? 3.961 30.438 0.402 1 66.69 96 ALA A N 1
ATOM 727 C CA . ALA A 1 96 ? 4.461 31.172 1.564 1 66.69 96 ALA A CA 1
ATOM 728 C C . ALA A 1 96 ? 5.762 31.891 1.237 1 66.69 96 ALA A C 1
ATOM 730 O O . ALA A 1 96 ? 5.977 33.031 1.683 1 66.69 96 ALA A O 1
ATOM 731 N N . MET A 1 97 ? 6.578 31.266 0.502 1 67 97 MET A N 1
ATOM 732 C CA . MET A 1 97 ? 7.855 31.859 0.132 1 67 97 MET A CA 1
ATOM 733 C C . MET A 1 97 ? 7.648 33.031 -0.812 1 67 97 MET A C 1
ATOM 735 O O . MET A 1 97 ? 8.406 34.031 -0.771 1 67 97 MET A O 1
ATOM 739 N N . THR A 1 98 ? 6.676 32.938 -1.648 1 66.69 98 THR A N 1
ATOM 740 C CA . THR A 1 98 ? 6.383 34.031 -2.58 1 66.69 98 THR A CA 1
ATOM 741 C C . THR A 1 98 ? 5.754 35.219 -1.853 1 66.69 98 THR A C 1
ATOM 743 O O . THR A 1 98 ? 6.051 36.375 -2.164 1 66.69 98 THR A O 1
ATOM 746 N N . GLU A 1 99 ? 4.992 35 -0.89 1 66.88 99 GLU A N 1
ATOM 747 C CA . GLU A 1 99 ? 4.363 36.062 -0.13 1 66.88 99 GLU A CA 1
ATOM 748 C C . GLU A 1 99 ? 5.355 36.719 0.838 1 66.88 99 GLU A C 1
ATOM 750 O O . GLU A 1 99 ? 5.266 37.906 1.122 1 66.88 99 GLU A O 1
ATOM 755 N N . GLY A 1 100 ? 6.184 35.844 1.435 1 62.84 100 GLY A N 1
ATOM 756 C CA . GLY A 1 100 ? 7.203 36.375 2.316 1 62.84 100 GLY A CA 1
ATOM 757 C C . GLY A 1 100 ? 8.234 37.219 1.59 1 62.84 100 GLY A C 1
ATOM 758 O O . GLY A 1 100 ? 8.969 38 2.213 1 62.84 100 GLY A O 1
ATOM 759 N N . SER A 1 101 ? 8.469 36.906 0.393 1 62.84 101 SER A N 1
ATOM 760 C CA . SER A 1 101 ? 9.445 37.688 -0.368 1 62.84 101 SER A CA 1
ATOM 761 C C . SER A 1 101 ? 8.859 39.031 -0.789 1 62.84 101 SER A C 1
ATOM 763 O O . SER A 1 101 ? 9.586 39.906 -1.26 1 62.84 101 SER A O 1
ATOM 765 N N . LEU A 1 102 ? 7.547 39.188 -0.614 1 59.25 102 LEU A N 1
ATOM 766 C CA . LEU A 1 102 ? 6.926 40.406 -1.078 1 59.25 102 LEU A CA 1
ATOM 767 C C . LEU A 1 102 ? 6.828 41.438 0.053 1 59.25 102 LEU A C 1
ATOM 769 O O . LEU A 1 102 ? 6.418 42.562 -0.166 1 59.25 102 LEU A O 1
ATOM 773 N N . HIS A 1 103 ? 7.289 41.094 1.347 1 51.38 103 HIS A N 1
ATOM 774 C CA . HIS A 1 103 ? 7.383 42.156 2.334 1 51.38 103 HIS A CA 1
ATOM 775 C C . HIS A 1 103 ? 8.828 42.625 2.51 1 51.38 103 HIS A C 1
ATOM 777 O O . HIS A 1 103 ? 9.75 41.812 2.494 1 51.38 103 HIS A O 1
ATOM 783 N N . MET B 1 1 ? -23.719 19.641 -0.877 1 41.53 1 MET B N 1
ATOM 784 C CA . MET B 1 1 ? -23.75 18.469 -1.759 1 41.53 1 MET B CA 1
ATOM 785 C C . MET B 1 1 ? -24.203 17.234 -1 1 41.53 1 MET B C 1
ATOM 787 O O . MET B 1 1 ? -23.594 16.859 0.006 1 41.53 1 MET B O 1
ATOM 791 N N . SER B 1 2 ? -25.344 16.859 -1.023 1 47.34 2 SER B N 1
ATOM 792 C CA . SER B 1 2 ? -25.953 15.688 -0.42 1 47.34 2 SER B CA 1
ATOM 793 C C . SER B 1 2 ? -25.266 14.406 -0.896 1 47.34 2 SER B C 1
ATOM 795 O O . SER B 1 2 ? -25.219 14.133 -2.096 1 47.34 2 SER B O 1
ATOM 797 N N . HIS B 1 3 ? -24.156 14.023 -0.381 1 56.59 3 HIS B N 1
ATOM 798 C CA . HIS B 1 3 ? -23.516 12.781 -0.803 1 56.59 3 HIS B CA 1
ATOM 799 C C . HIS B 1 3 ? -24.5 11.625 -0.822 1 56.59 3 HIS B C 1
ATOM 801 O O . HIS B 1 3 ? -25.25 11.422 0.138 1 56.59 3 HIS B O 1
ATOM 807 N N . HIS B 1 4 ? -25.031 11.297 -1.919 1 59.5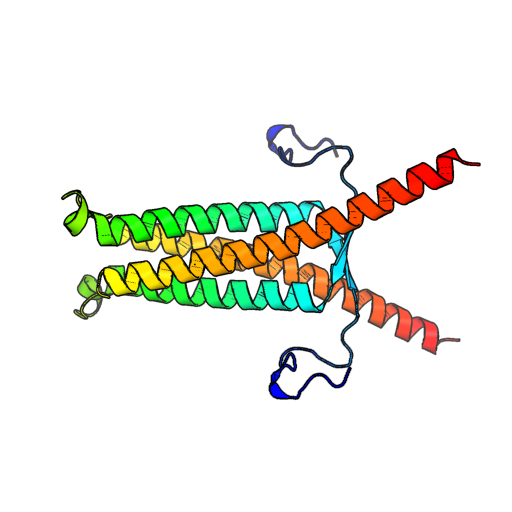6 4 HIS B N 1
ATOM 808 C CA . HIS B 1 4 ? -25.875 10.125 -2.094 1 59.56 4 HIS B CA 1
ATOM 809 C C . HIS B 1 4 ? -25.391 8.961 -1.235 1 59.56 4 HIS B C 1
ATOM 811 O O . HIS B 1 4 ? -24.188 8.734 -1.121 1 59.56 4 HIS B O 1
ATOM 817 N N . PRO B 1 5 ? -26.344 8.422 -0.493 1 60.25 5 PRO B N 1
ATOM 818 C CA . PRO B 1 5 ? -26.047 7.379 0.491 1 60.25 5 PRO B CA 1
ATOM 819 C C . PRO B 1 5 ? -25.078 6.332 -0.037 1 60.25 5 PRO B C 1
ATOM 821 O O . PRO B 1 5 ? -24.25 5.812 0.722 1 60.25 5 PRO B O 1
ATOM 824 N N . TYR B 1 6 ? -25.266 6.121 -1.35 1 62.44 6 TYR B N 1
ATOM 825 C CA . TYR B 1 6 ? -24.469 5.035 -1.909 1 62.44 6 TYR B CA 1
ATOM 826 C C . TYR B 1 6 ? -23.031 5.477 -2.145 1 62.44 6 TYR B C 1
ATOM 828 O O . TYR B 1 6 ? -22.156 4.648 -2.41 1 62.44 6 TYR B O 1
ATOM 836 N N . THR B 1 7 ? -22.875 6.695 -2.062 1 62.84 7 THR B N 1
ATOM 837 C CA . THR B 1 7 ? -21.516 7.191 -2.277 1 62.84 7 THR B CA 1
ATOM 838 C C . THR B 1 7 ? -20.859 7.559 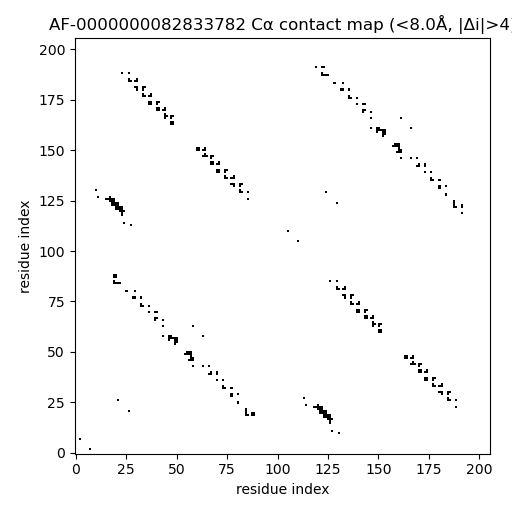-0.951 1 62.84 7 THR B C 1
ATOM 840 O O . THR B 1 7 ? -19.75 8.102 -0.93 1 62.84 7 THR B O 1
ATOM 843 N N . LEU B 1 8 ? -21.656 7.254 -0.009 1 63.28 8 LEU B N 1
ATOM 844 C CA . LEU B 1 8 ? -21.141 7.59 1.316 1 63.28 8 LEU B CA 1
ATOM 845 C C . LEU B 1 8 ? -19.938 6.719 1.677 1 63.28 8 LEU B C 1
ATOM 847 O O . LEU B 1 8 ? -19.953 5.512 1.426 1 63.28 8 LEU B O 1
ATOM 851 N N . ASP B 1 9 ? -19 7.406 1.959 1 69.62 9 ASP B N 1
ATOM 852 C CA . ASP B 1 9 ? -17.875 6.656 2.523 1 69.62 9 ASP B CA 1
ATOM 853 C C . ASP B 1 9 ? -18.281 5.969 3.826 1 69.62 9 ASP B C 1
ATOM 855 O O . ASP B 1 9 ? -18.297 6.594 4.887 1 69.62 9 ASP B O 1
ATOM 859 N N . ARG B 1 10 ? -18.719 4.66 3.66 1 75.38 10 ARG B N 1
ATOM 860 C CA . ARG B 1 10 ? -19.234 3.883 4.785 1 75.38 10 ARG B CA 1
ATOM 861 C C . ARG B 1 10 ? -18.203 3.803 5.906 1 75.38 10 ARG B C 1
ATOM 863 O O . ARG B 1 10 ? -18.531 3.479 7.047 1 75.38 10 ARG B O 1
ATOM 870 N N . TRP B 1 11 ? -17.031 4.191 5.543 1 76.38 11 TRP B N 1
ATOM 871 C CA . TRP B 1 11 ? -15.977 4.043 6.539 1 76.38 11 TRP B CA 1
ATOM 872 C C . TRP B 1 11 ? -15.688 5.375 7.227 1 76.38 11 TRP B C 1
ATOM 874 O O . TRP B 1 11 ? -14.938 5.426 8.203 1 76.38 11 TRP B O 1
ATOM 884 N N . ALA B 1 12 ? -16.328 6.395 6.688 1 73.12 12 ALA B N 1
ATOM 885 C CA . ALA B 1 12 ? -16.125 7.707 7.301 1 73.12 12 ALA B CA 1
ATOM 886 C C . ALA B 1 12 ? -16.969 7.848 8.57 1 73.12 12 ALA B C 1
ATOM 888 O O . ALA B 1 12 ? -18.094 7.363 8.641 1 73.12 12 ALA B O 1
ATOM 889 N N . THR B 1 13 ? -16.297 8.344 9.633 1 75.44 13 THR B N 1
ATOM 890 C CA . THR B 1 13 ? -17 8.672 10.867 1 75.44 13 THR B CA 1
ATOM 891 C C . THR B 1 13 ? -17.219 10.18 10.984 1 75.44 13 THR B C 1
ATOM 893 O O . THR B 1 13 ? -16.359 10.969 10.586 1 75.44 13 THR B O 1
ATOM 896 N N . PRO B 1 14 ? -18.375 10.602 11.375 1 73.56 14 PRO B N 1
ATOM 897 C CA . PRO B 1 14 ? -18.719 12.023 11.492 1 73.56 14 PRO B CA 1
ATOM 898 C C . PRO B 1 14 ? -17.703 12.805 12.32 1 73.56 14 PRO B C 1
ATOM 900 O O . PRO B 1 14 ? -17.484 13.992 12.078 1 73.56 14 PRO B O 1
ATOM 903 N N . ASP B 1 15 ? -17.094 12.148 13.242 1 77.62 15 ASP B N 1
ATOM 904 C CA . ASP B 1 15 ? -16.188 12.852 14.148 1 77.62 15 ASP B CA 1
ATOM 905 C C . ASP B 1 15 ? -14.75 12.812 13.633 1 77.62 15 ASP B C 1
ATOM 907 O O . ASP B 1 15 ? -13.828 13.289 14.297 1 77.62 15 ASP B O 1
ATOM 911 N N . ASP B 1 16 ? -14.656 12.375 12.438 1 83 16 ASP B N 1
ATOM 912 C CA . ASP B 1 16 ? -13.312 12.336 11.867 1 83 16 ASP B CA 1
ATOM 913 C C . ASP B 1 16 ? -12.82 13.742 11.508 1 83 16 ASP B C 1
ATOM 915 O O . ASP B 1 16 ? -13.586 14.539 10.961 1 83 16 ASP B O 1
ATOM 919 N N . PRO B 1 17 ? -11.609 13.969 11.984 1 87.06 17 PRO B N 1
ATOM 920 C CA . PRO B 1 17 ? -11.062 15.258 11.547 1 87.06 17 PRO B CA 1
ATOM 921 C C . PRO B 1 17 ? -10.922 15.352 10.031 1 87.06 17 PRO B C 1
ATOM 923 O O . PRO B 1 17 ? -10.867 14.328 9.344 1 87.06 17 PRO B O 1
ATOM 926 N N . GLU B 1 18 ? -10.938 16.547 9.492 1 87.81 18 GLU B N 1
ATOM 927 C CA . GLU B 1 18 ? -10.781 16.75 8.055 1 87.81 18 GLU B CA 1
ATOM 928 C C . GLU B 1 18 ? -9.398 16.328 7.578 1 87.81 18 GLU B C 1
ATOM 930 O O . GLU B 1 18 ? -9.266 15.625 6.57 1 87.81 18 GLU B O 1
ATOM 935 N N . SER B 1 19 ? -8.328 16.797 8.352 1 92.5 19 SER B N 1
ATOM 936 C CA . SER B 1 19 ? -6.949 16.469 8.008 1 92.5 19 SER B CA 1
ATOM 937 C C . SER B 1 19 ? -6.109 16.25 9.266 1 92.5 19 SER B C 1
ATOM 939 O O . SER B 1 19 ? -6.5 16.656 10.359 1 92.5 19 SER B O 1
ATOM 941 N N . VAL B 1 20 ? -4.984 15.547 9.023 1 93.12 20 VAL B N 1
ATOM 942 C CA . VAL B 1 20 ? -4.023 15.32 10.102 1 93.12 20 VAL B CA 1
ATOM 943 C C . VAL B 1 20 ? -2.602 15.445 9.562 1 93.12 20 VAL B C 1
ATOM 945 O O . VAL B 1 20 ? -2.371 15.273 8.359 1 93.12 20 VAL B O 1
ATOM 948 N N . PRO B 1 21 ? -1.686 15.797 10.461 1 93.56 21 PRO B N 1
ATOM 949 C CA . PRO B 1 21 ? -0.297 15.805 9.992 1 93.56 21 PRO B CA 1
ATOM 950 C C . PRO B 1 21 ? 0.285 14.406 9.836 1 93.56 21 PRO B C 1
ATOM 952 O O . PRO B 1 21 ? -0.02 13.508 10.633 1 93.56 21 PRO B O 1
ATOM 955 N N . ILE B 1 22 ? 1.108 14.219 8.875 1 95.19 22 ILE B N 1
ATOM 956 C CA . ILE B 1 22 ? 1.902 13.008 8.688 1 95.19 22 ILE B CA 1
ATOM 957 C C . ILE B 1 22 ? 3.344 13.383 8.352 1 95.19 22 ILE B C 1
ATOM 959 O O . ILE B 1 22 ? 3.586 14.344 7.621 1 95.19 22 ILE B O 1
ATOM 963 N N . ARG B 1 23 ? 4.27 12.648 8.883 1 93.25 23 ARG B N 1
ATOM 964 C CA . ARG B 1 23 ? 5.664 12.914 8.555 1 93.25 23 ARG B CA 1
ATOM 965 C C . ARG B 1 23 ? 5.918 12.734 7.059 1 93.25 23 ARG B C 1
ATOM 967 O O . ARG B 1 23 ? 5.496 11.742 6.469 1 93.25 23 ARG B O 1
ATOM 974 N N . PHE B 1 24 ? 6.648 13.68 6.543 1 92.38 24 PHE B N 1
ATOM 975 C CA . PHE B 1 24 ? 6.977 13.625 5.125 1 92.38 24 PHE B CA 1
ATOM 976 C C . PHE B 1 24 ? 7.773 12.367 4.805 1 92.38 24 PHE B C 1
ATOM 978 O O . PHE B 1 24 ? 7.527 11.711 3.793 1 92.38 24 PHE B O 1
ATOM 985 N N . ALA B 1 25 ? 8.633 11.977 5.613 1 91.56 25 ALA B N 1
ATOM 986 C CA . ALA B 1 25 ? 9.438 10.766 5.457 1 91.56 25 ALA B CA 1
ATOM 987 C C . ALA B 1 25 ? 8.547 9.531 5.406 1 91.56 25 ALA B C 1
ATOM 989 O O . ALA B 1 25 ? 8.836 8.578 4.672 1 91.56 25 ALA B O 1
ATOM 990 N N . ASP B 1 26 ? 7.52 9.508 6.223 1 94.12 26 ASP B N 1
ATOM 991 C CA . ASP B 1 26 ? 6.617 8.359 6.246 1 94.12 26 ASP B CA 1
ATOM 992 C C . ASP B 1 26 ? 5.832 8.25 4.941 1 94.12 26 ASP B C 1
ATOM 994 O O . ASP B 1 26 ? 5.551 7.148 4.469 1 94.12 26 ASP B O 1
ATOM 998 N N . LEU B 1 27 ? 5.438 9.359 4.348 1 95.56 27 LEU B N 1
ATOM 999 C CA . LEU B 1 27 ? 4.797 9.336 3.039 1 95.56 27 LEU B CA 1
ATOM 1000 C C . LEU B 1 27 ? 5.738 8.773 1.983 1 95.56 27 LEU B C 1
ATOM 1002 O O . LEU B 1 27 ? 5.32 7.996 1.12 1 95.56 27 LEU B O 1
ATOM 1006 N N . ARG B 1 28 ? 6.93 9.125 2.057 1 94 28 ARG B N 1
ATOM 1007 C CA . ARG B 1 28 ? 7.918 8.602 1.117 1 94 28 ARG B CA 1
ATOM 1008 C C . ARG B 1 28 ? 8.086 7.094 1.288 1 94 28 ARG B C 1
ATOM 1010 O O . ARG B 1 28 ? 8.242 6.367 0.306 1 94 28 ARG B O 1
ATOM 1017 N N . LYS B 1 29 ? 8.125 6.645 2.559 1 95.31 29 LYS B N 1
ATOM 1018 C CA . LYS B 1 29 ? 8.18 5.207 2.828 1 95.31 29 LYS B CA 1
ATOM 1019 C C . LYS B 1 29 ? 6.973 4.488 2.227 1 95.31 29 LYS B C 1
ATOM 1021 O O . LYS B 1 29 ? 7.109 3.396 1.671 1 95.31 29 LYS B O 1
ATOM 1026 N N . ILE B 1 30 ? 5.809 5.09 2.395 1 97.62 30 ILE B N 1
ATOM 1027 C CA . ILE B 1 30 ? 4.59 4.516 1.837 1 97.62 30 ILE B CA 1
ATOM 1028 C C . ILE B 1 30 ? 4.719 4.402 0.319 1 97.62 30 ILE B C 1
ATOM 1030 O O . ILE B 1 30 ? 4.445 3.35 -0.258 1 97.62 30 ILE B O 1
ATOM 1034 N N . GLU B 1 31 ? 5.148 5.449 -0.316 1 95.62 31 GLU B N 1
ATOM 1035 C CA . GLU B 1 31 ? 5.324 5.445 -1.765 1 95.62 31 GLU B CA 1
ATOM 1036 C C . GLU B 1 31 ? 6.309 4.363 -2.199 1 95.62 31 GLU B C 1
ATOM 1038 O O . GLU B 1 31 ? 6.031 3.607 -3.133 1 95.62 31 GLU B O 1
ATOM 1043 N N . ARG B 1 32 ? 7.383 4.27 -1.552 1 95.38 32 ARG B N 1
ATOM 1044 C CA . ARG B 1 32 ? 8.422 3.303 -1.896 1 95.38 32 ARG B CA 1
ATOM 1045 C C . ARG B 1 32 ? 7.93 1.875 -1.682 1 95.38 32 ARG B C 1
ATOM 1047 O O . ARG B 1 32 ? 8.219 0.987 -2.486 1 95.38 32 ARG B O 1
ATOM 1054 N N . ALA B 1 33 ? 7.316 1.678 -0.541 1 97.44 33 ALA B N 1
ATOM 1055 C CA . ALA B 1 33 ? 6.746 0.358 -0.283 1 97.44 33 ALA B CA 1
ATOM 1056 C C . ALA B 1 33 ? 5.746 -0.029 -1.368 1 97.44 33 ALA B C 1
ATOM 1058 O O . ALA B 1 33 ? 5.73 -1.174 -1.827 1 97.44 33 ALA B O 1
ATOM 1059 N N . CYS B 1 34 ? 4.914 0.929 -1.823 1 98.06 34 CYS B N 1
ATOM 1060 C CA . CYS B 1 34 ? 3.936 0.677 -2.875 1 98.06 34 CYS B CA 1
ATOM 1061 C C . CYS B 1 34 ? 4.621 0.289 -4.18 1 98.06 34 CYS B C 1
ATOM 1063 O O . CYS B 1 34 ? 4.176 -0.63 -4.867 1 98.06 34 CYS B O 1
ATOM 1065 N N . LEU B 1 35 ? 5.676 0.953 -4.504 1 97 35 LEU B N 1
ATOM 1066 C CA . LEU B 1 35 ? 6.434 0.625 -5.707 1 97 35 LEU B CA 1
ATOM 1067 C C . LEU B 1 35 ? 7.008 -0.786 -5.621 1 97 35 LEU B C 1
ATOM 1069 O O . LEU B 1 35 ? 7 -1.525 -6.605 1 97 35 LEU B O 1
ATOM 1073 N N . GLY B 1 36 ? 7.531 -1.092 -4.492 1 98.25 36 GLY B N 1
ATOM 1074 C CA . GLY B 1 36 ? 8.016 -2.445 -4.273 1 98.25 36 GLY B CA 1
ATOM 1075 C C . GLY B 1 36 ? 6.941 -3.5 -4.438 1 98.25 36 GLY B C 1
ATOM 1076 O O . GLY B 1 36 ? 7.152 -4.516 -5.105 1 98.25 36 GLY B O 1
ATOM 1077 N N . ILE B 1 37 ? 5.801 -3.268 -3.834 1 98.88 37 ILE B N 1
ATOM 1078 C CA . ILE B 1 37 ? 4.676 -4.191 -3.936 1 98.88 37 ILE B CA 1
ATOM 1079 C C . ILE B 1 37 ? 4.258 -4.34 -5.398 1 98.88 37 ILE B C 1
ATOM 1081 O O . ILE B 1 37 ? 4.062 -5.453 -5.883 1 98.88 37 ILE B O 1
ATOM 1085 N N . TRP B 1 38 ? 4.141 -3.219 -6.051 1 98.69 38 TRP B N 1
ATOM 1086 C CA . TRP B 1 38 ? 3.777 -3.211 -7.465 1 98.69 38 TRP B CA 1
ATOM 1087 C C . TRP B 1 38 ? 4.734 -4.078 -8.281 1 98.69 38 TRP B C 1
ATOM 1089 O O . TRP B 1 38 ? 4.297 -4.91 -9.078 1 98.69 38 TRP B O 1
ATOM 1099 N N . ALA B 1 39 ? 5.996 -3.924 -8.141 1 98.62 39 ALA B N 1
ATOM 1100 C CA . ALA B 1 39 ? 7.008 -4.672 -8.883 1 98.62 39 ALA B CA 1
ATOM 1101 C C . ALA B 1 39 ? 6.91 -6.168 -8.586 1 98.62 39 ALA B C 1
ATOM 1103 O O . ALA B 1 39 ? 7.004 -6.996 -9.492 1 98.62 39 ALA B O 1
ATOM 1104 N N . ILE B 1 40 ? 6.711 -6.516 -7.32 1 98.69 40 ILE B N 1
ATOM 1105 C CA . ILE B 1 40 ? 6.598 -7.922 -6.941 1 98.69 40 ILE B CA 1
ATOM 1106 C C . ILE B 1 40 ? 5.355 -8.531 -7.59 1 98.69 40 ILE B C 1
ATOM 1108 O O . ILE B 1 40 ? 5.41 -9.633 -8.133 1 98.69 40 ILE B O 1
ATOM 1112 N N . ALA B 1 41 ? 4.23 -7.812 -7.453 1 98.62 41 ALA B N 1
ATOM 1113 C CA . ALA B 1 41 ? 2.994 -8.289 -8.062 1 98.62 41 ALA B CA 1
ATOM 1114 C C . ALA B 1 41 ? 3.182 -8.539 -9.555 1 98.62 41 ALA B C 1
ATOM 1116 O O . ALA B 1 41 ? 2.703 -9.547 -10.094 1 98.62 41 ALA B O 1
ATOM 1117 N N . ARG B 1 42 ? 3.84 -7.648 -10.242 1 97.25 42 ARG B N 1
ATOM 1118 C CA . ARG B 1 42 ? 4.102 -7.781 -11.672 1 97.25 42 ARG B CA 1
ATOM 1119 C C . ARG B 1 42 ? 4.965 -9.008 -11.961 1 97.25 42 ARG B C 1
ATOM 1121 O O . ARG B 1 42 ? 4.688 -9.766 -12.891 1 97.25 42 ARG B O 1
ATOM 1128 N N . ILE B 1 43 ? 6.004 -9.234 -11.203 1 96.69 43 ILE B N 1
ATOM 1129 C CA . ILE B 1 43 ? 6.898 -10.375 -11.359 1 96.69 43 ILE B CA 1
ATOM 1130 C C . ILE B 1 43 ? 6.113 -11.68 -11.203 1 96.69 43 ILE B C 1
ATOM 1132 O O . ILE B 1 43 ? 6.184 -12.562 -12.062 1 96.69 43 ILE B O 1
ATOM 1136 N N . VAL B 1 44 ? 5.367 -11.82 -10.133 1 96.94 44 VAL B N 1
ATOM 1137 C CA . VAL B 1 44 ? 4.609 -13.031 -9.852 1 96.94 44 VAL B CA 1
ATOM 1138 C C . VAL B 1 44 ? 3.521 -13.219 -10.906 1 96.94 44 VAL B C 1
ATOM 1140 O O . VAL B 1 44 ? 3.301 -14.328 -11.391 1 96.94 44 VAL B O 1
ATOM 1143 N N . GLY B 1 45 ? 2.809 -12.18 -11.273 1 95.25 45 GLY B N 1
ATOM 1144 C CA . GLY B 1 45 ? 1.786 -12.242 -12.305 1 95.25 45 GLY B CA 1
ATOM 1145 C C . GLY B 1 45 ? 2.32 -12.703 -13.648 1 95.25 45 GLY B C 1
ATOM 1146 O O . GLY B 1 45 ? 1.723 -13.57 -14.297 1 95.25 45 GLY B O 1
ATOM 1147 N N . ASN B 1 46 ? 3.438 -12.133 -14.078 1 93.38 46 ASN B N 1
ATOM 1148 C CA . ASN B 1 46 ? 4.074 -12.523 -15.328 1 93.38 46 ASN B CA 1
ATOM 1149 C C . ASN B 1 46 ? 4.508 -13.984 -15.305 1 93.38 46 ASN B C 1
ATOM 1151 O O . ASN B 1 46 ? 4.359 -14.695 -16.297 1 93.38 46 ASN B O 1
ATOM 1155 N N . SER B 1 47 ? 5.035 -14.352 -14.141 1 93.19 47 SER B N 1
ATOM 1156 C CA . SER B 1 47 ? 5.457 -15.734 -13.992 1 93.19 47 SER B CA 1
ATOM 1157 C C . SER B 1 47 ? 4.285 -16.688 -14.18 1 93.19 47 SER B C 1
ATOM 1159 O O . SER B 1 47 ? 4.453 -17.797 -14.711 1 93.19 47 SER B O 1
ATOM 1161 N N . ALA B 1 48 ? 3.176 -16.422 -13.766 1 88.38 48 ALA B N 1
ATOM 1162 C CA . ALA B 1 48 ? 1.995 -17.266 -13.859 1 88.38 48 ALA B CA 1
ATOM 1163 C C . ALA B 1 48 ? 1.568 -17.453 -15.312 1 88.38 48 ALA B C 1
ATOM 1165 O O . ALA B 1 48 ? 1.018 -18.5 -15.672 1 88.38 48 ALA B O 1
ATOM 1166 N N . THR B 1 49 ? 1.868 -16.484 -16.125 1 88.56 49 THR B N 1
ATOM 1167 C CA . THR B 1 49 ? 1.354 -16.531 -17.484 1 88.56 49 THR B CA 1
ATOM 1168 C C . THR B 1 49 ? 2.463 -16.891 -18.469 1 88.56 49 THR B C 1
ATOM 1170 O O . THR B 1 49 ? 2.193 -17.219 -19.641 1 88.56 49 THR B O 1
ATOM 1173 N N . GLU B 1 50 ? 3.768 -16.922 -18.109 1 83.75 50 GLU B N 1
ATOM 1174 C CA . GLU B 1 50 ? 4.93 -17.078 -18.984 1 83.75 50 GLU B CA 1
ATOM 1175 C C . GLU B 1 50 ? 4.93 -18.438 -19.656 1 83.75 50 GLU B C 1
ATOM 1177 O O . GLU B 1 50 ? 5.258 -18.547 -20.844 1 83.7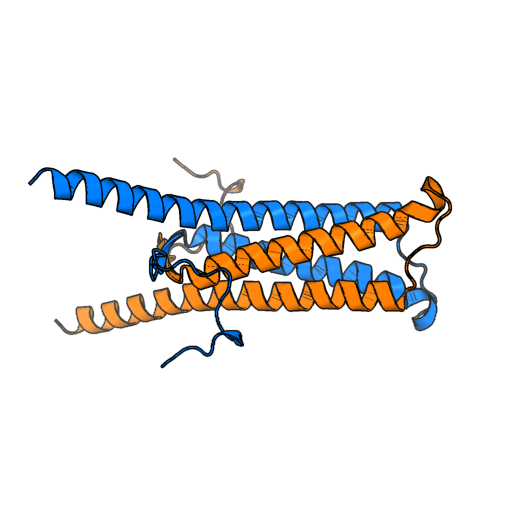5 50 GLU B O 1
ATOM 1182 N N . PRO B 1 51 ? 4.613 -19.547 -19.016 1 75.12 51 PRO B N 1
ATOM 1183 C CA . PRO B 1 51 ? 4.656 -20.828 -19.734 1 75.12 51 PRO B CA 1
ATOM 1184 C C . PRO B 1 51 ? 3.801 -20.812 -21 1 75.12 51 PRO B C 1
ATOM 1186 O O . PRO B 1 51 ? 4.238 -21.281 -22.047 1 75.12 51 PRO B O 1
ATOM 1189 N N . GLU B 1 52 ? 2.717 -20.219 -20.938 1 74.62 52 GLU B N 1
ATOM 1190 C CA . GLU B 1 52 ? 1.832 -20.141 -22.094 1 74.62 52 GLU B CA 1
ATOM 1191 C C . GLU B 1 52 ? 2.346 -19.109 -23.109 1 74.62 52 GLU B C 1
ATOM 1193 O O . GLU B 1 52 ? 2.158 -19.281 -24.312 1 74.62 52 GLU B O 1
ATOM 1198 N N . SER B 1 53 ? 3.07 -18.172 -22.594 1 74.12 53 SER B N 1
ATOM 1199 C CA . SER B 1 53 ? 3.451 -17.047 -23.438 1 74.12 53 SER B CA 1
ATOM 1200 C C . SER B 1 53 ? 4.84 -17.25 -24.031 1 74.12 53 SER B C 1
ATOM 1202 O O . SER B 1 53 ? 5.062 -17 -25.219 1 74.12 53 SER B O 1
ATOM 1204 N N . THR B 1 54 ? 5.781 -17.656 -23.25 1 77.19 54 THR B N 1
ATOM 1205 C CA . THR B 1 54 ? 7.172 -17.672 -23.688 1 77.19 54 THR B CA 1
ATOM 1206 C C . THR B 1 54 ? 7.758 -19.078 -23.578 1 77.19 54 THR B C 1
ATOM 1208 O O . THR B 1 54 ? 8.836 -19.359 -24.109 1 77.19 54 THR B O 1
ATOM 1211 N N . GLY B 1 55 ? 7.043 -19.938 -22.906 1 83.25 55 GLY B N 1
ATOM 1212 C CA . GLY B 1 55 ? 7.574 -21.266 -22.672 1 83.25 55 GLY B CA 1
ATOM 1213 C C . GLY B 1 55 ? 8.508 -21.328 -21.469 1 83.25 55 GLY B C 1
ATOM 1214 O O . GLY B 1 55 ? 8.992 -22.406 -21.109 1 83.25 55 GLY B O 1
ATOM 1215 N N . ALA B 1 56 ? 8.734 -20.172 -20.906 1 82.56 56 ALA B N 1
ATOM 1216 C CA . ALA B 1 56 ? 9.594 -20.125 -19.734 1 82.56 56 ALA B CA 1
ATOM 1217 C C . ALA B 1 56 ? 8.914 -20.797 -18.531 1 82.56 56 ALA B C 1
ATOM 1219 O O . ALA B 1 56 ? 7.688 -20.781 -18.422 1 82.56 56 ALA B O 1
ATOM 1220 N N . GLU B 1 57 ? 9.75 -21.422 -17.766 1 88.56 57 GLU B N 1
ATOM 1221 C CA . GLU B 1 57 ? 9.211 -22.078 -16.562 1 88.56 57 GLU B CA 1
ATOM 1222 C C . GLU B 1 57 ? 8.719 -21.047 -15.547 1 88.56 57 GLU B C 1
ATOM 1224 O O . GLU B 1 57 ? 9.383 -20.031 -15.305 1 88.56 57 GLU B O 1
ATOM 1229 N N . PRO B 1 58 ? 7.613 -21.297 -14.992 1 87.38 58 PRO B N 1
ATOM 1230 C CA . PRO B 1 58 ? 7.121 -20.422 -13.93 1 87.38 58 PRO B CA 1
ATOM 1231 C C . PRO B 1 58 ? 7.992 -20.469 -12.672 1 87.38 58 PRO B C 1
ATOM 1233 O O . PRO B 1 58 ? 8.812 -21.375 -12.523 1 87.38 58 PRO B O 1
ATOM 1236 N N . LEU B 1 59 ? 7.875 -19.406 -11.883 1 92.62 59 LEU B N 1
ATOM 1237 C CA . LEU B 1 59 ? 8.523 -19.438 -10.578 1 92.62 59 LEU B CA 1
ATOM 1238 C C . LEU B 1 59 ? 8.078 -20.641 -9.773 1 92.62 59 LEU B C 1
ATOM 1240 O O . LEU B 1 59 ? 6.918 -21.047 -9.852 1 92.62 59 LEU B O 1
ATOM 1244 N N . GLU B 1 60 ? 9 -21.172 -9.07 1 91.44 60 GLU B N 1
ATOM 1245 C CA . GLU B 1 60 ? 8.664 -22.281 -8.172 1 91.44 60 GLU B CA 1
ATOM 1246 C C . GLU B 1 60 ? 7.691 -21.828 -7.086 1 91.44 60 GLU B C 1
ATOM 1248 O O . GLU B 1 60 ? 7.715 -20.672 -6.664 1 91.44 60 GLU B O 1
ATOM 1253 N N . PRO B 1 61 ? 6.867 -22.719 -6.613 1 90 61 PRO B N 1
ATOM 1254 C CA . PRO B 1 61 ? 5.844 -22.359 -5.625 1 90 61 PRO B CA 1
ATOM 1255 C C . PRO B 1 61 ? 6.43 -21.688 -4.387 1 90 61 PRO B C 1
ATOM 1257 O O . PRO B 1 61 ? 5.848 -20.719 -3.877 1 90 61 PRO B O 1
ATOM 1260 N N . TRP B 1 62 ? 7.547 -22.172 -3.979 1 91.12 62 TRP B N 1
ATOM 1261 C CA . TRP B 1 62 ? 8.109 -21.594 -2.762 1 91.12 62 TRP B CA 1
ATOM 1262 C C . TRP B 1 62 ? 8.602 -20.172 -3.008 1 91.12 62 TRP B C 1
ATOM 1264 O O . TRP B 1 62 ? 8.562 -19.328 -2.104 1 91.12 62 TRP B O 1
ATOM 1274 N N . ILE B 1 63 ? 9.078 -19.828 -4.219 1 96.06 63 ILE B N 1
ATOM 1275 C CA . ILE B 1 63 ? 9.492 -18.484 -4.586 1 96.06 63 ILE B CA 1
ATOM 1276 C C . ILE B 1 63 ? 8.273 -17.562 -4.605 1 96.06 63 ILE B C 1
ATOM 1278 O O . ILE B 1 63 ? 8.312 -16.453 -4.043 1 96.06 63 ILE B O 1
ATOM 1282 N N . ASN B 1 64 ? 7.195 -18 -5.215 1 95.75 64 ASN B N 1
ATOM 1283 C CA . ASN B 1 64 ? 5.945 -17.234 -5.219 1 95.75 64 ASN B CA 1
ATOM 1284 C C . ASN B 1 64 ? 5.473 -16.938 -3.801 1 95.75 64 ASN B C 1
ATOM 1286 O O . ASN B 1 64 ? 5.148 -15.789 -3.484 1 95.75 64 ASN B O 1
ATOM 1290 N N . ALA B 1 65 ? 5.5 -17.938 -2.959 1 94.31 65 ALA B N 1
ATOM 1291 C CA . ALA B 1 65 ? 5.031 -17.781 -1.584 1 94.31 65 ALA B CA 1
ATOM 1292 C C . ALA B 1 65 ? 5.867 -16.75 -0.834 1 94.31 65 ALA B C 1
ATOM 1294 O O . ALA B 1 65 ? 5.328 -15.93 -0.09 1 94.31 65 ALA B O 1
ATOM 1295 N N . ASN B 1 66 ? 7.168 -16.844 -1.011 1 97.19 66 ASN B N 1
ATOM 1296 C CA . ASN B 1 66 ? 8.047 -15.891 -0.329 1 97.19 66 ASN B CA 1
ATOM 1297 C C . ASN B 1 66 ? 7.844 -14.469 -0.841 1 97.19 66 ASN B C 1
ATOM 1299 O O . ASN B 1 66 ? 7.836 -13.516 -0.057 1 97.19 66 ASN B O 1
ATOM 1303 N N . LEU B 1 67 ? 7.734 -14.289 -2.168 1 98.5 67 LEU B N 1
ATOM 1304 C CA . LEU B 1 67 ? 7.5 -12.977 -2.76 1 98.5 67 LEU B CA 1
ATOM 1305 C C . LEU B 1 67 ? 6.172 -12.391 -2.283 1 98.5 67 LEU B C 1
ATOM 1307 O O . LEU B 1 67 ? 6.109 -11.234 -1.875 1 98.5 67 LEU B O 1
ATOM 1311 N N . LEU B 1 68 ? 5.152 -13.203 -2.24 1 98.44 68 LEU B N 1
ATOM 1312 C CA . LEU B 1 68 ? 3.842 -12.75 -1.782 1 98.44 68 LEU B CA 1
ATOM 1313 C C . LEU B 1 68 ? 3.855 -12.477 -0.282 1 98.44 68 LEU B C 1
ATOM 1315 O O . LEU B 1 68 ? 3.16 -11.578 0.197 1 98.44 68 LEU B O 1
ATOM 1319 N N . GLY B 1 69 ? 4.578 -13.273 0.487 1 98.25 69 GLY B N 1
ATOM 1320 C CA . GLY B 1 69 ? 4.82 -12.938 1.882 1 98.25 69 GLY B CA 1
ATOM 1321 C C . GLY B 1 69 ? 5.492 -11.594 2.064 1 98.25 69 GLY B C 1
ATOM 1322 O O . GLY B 1 69 ? 5.223 -10.883 3.039 1 98.25 69 GLY B O 1
ATOM 1323 N N . GLY B 1 70 ? 6.457 -11.25 1.165 1 98.62 70 GLY B N 1
ATOM 1324 C CA . GLY B 1 70 ? 7.047 -9.922 1.147 1 98.62 70 GLY B CA 1
ATOM 1325 C C . GLY B 1 70 ? 6.023 -8.812 0.958 1 98.62 70 GLY B C 1
ATOM 1326 O O . GLY B 1 70 ? 6.09 -7.781 1.627 1 98.62 70 GLY B O 1
ATOM 1327 N N . ILE B 1 71 ? 5.109 -9.016 0.043 1 98.81 71 ILE B N 1
ATOM 1328 C CA . ILE B 1 71 ? 4.023 -8.062 -0.164 1 98.81 71 ILE B CA 1
ATOM 1329 C C . ILE B 1 71 ? 3.236 -7.887 1.132 1 98.81 71 ILE B C 1
ATOM 1331 O O . ILE B 1 71 ? 2.936 -6.762 1.537 1 98.81 71 ILE B O 1
ATOM 1335 N N . GLU B 1 72 ? 2.848 -8.945 1.846 1 98.56 72 GLU B N 1
ATOM 1336 C CA . GLU B 1 72 ? 2.125 -8.867 3.111 1 98.56 72 GLU B CA 1
ATOM 1337 C C . GLU B 1 72 ? 2.877 -8.008 4.125 1 98.56 72 GLU B C 1
ATOM 1339 O O . GLU B 1 72 ? 2.285 -7.152 4.781 1 98.56 72 GLU B O 1
ATOM 1344 N N . SER B 1 73 ? 4.129 -8.289 4.246 1 98.56 73 SER B N 1
ATOM 1345 C CA . SER B 1 73 ? 4.957 -7.547 5.191 1 98.56 73 SER B CA 1
ATOM 1346 C C . SER B 1 73 ? 4.977 -6.059 4.855 1 98.56 73 SER B C 1
ATOM 1348 O O . SER B 1 73 ? 4.887 -5.215 5.75 1 98.56 73 SER B O 1
ATOM 1350 N N . LEU B 1 74 ? 5.164 -5.723 3.596 1 98.62 74 LEU B N 1
ATOM 1351 C CA . LEU B 1 74 ? 5.188 -4.328 3.164 1 98.62 74 LEU B CA 1
ATOM 1352 C C . LEU B 1 74 ? 3.84 -3.662 3.42 1 98.62 74 LEU B C 1
ATOM 1354 O O . LEU B 1 74 ? 3.785 -2.49 3.803 1 98.62 74 LEU B O 1
ATOM 1358 N N . CYS B 1 75 ? 2.768 -4.383 3.189 1 98.62 75 CYS B N 1
ATOM 1359 C CA . CYS B 1 75 ? 1.437 -3.869 3.49 1 98.62 75 CYS B CA 1
ATOM 1360 C C . CYS B 1 75 ? 1.292 -3.564 4.977 1 98.62 75 CYS B C 1
ATOM 1362 O O . CYS B 1 75 ? 0.741 -2.527 5.352 1 98.62 75 CYS B O 1
ATOM 1364 N N . ASP B 1 76 ? 1.737 -4.484 5.832 1 97.56 76 ASP B N 1
ATOM 1365 C CA . ASP B 1 76 ? 1.705 -4.246 7.27 1 97.56 76 ASP B CA 1
ATOM 1366 C C . ASP B 1 76 ? 2.447 -2.961 7.633 1 97.56 76 ASP B C 1
ATOM 1368 O O . ASP B 1 76 ? 1.968 -2.172 8.453 1 97.56 76 ASP B O 1
ATOM 1372 N N . HIS B 1 77 ? 3.551 -2.824 7.039 1 97.88 77 HIS B N 1
ATOM 1373 C CA . HIS B 1 77 ? 4.348 -1.629 7.293 1 97.88 77 HIS B CA 1
ATOM 1374 C C . HIS B 1 77 ? 3.592 -0.366 6.898 1 97.88 77 HIS B C 1
ATOM 1376 O O . HIS B 1 77 ? 3.551 0.602 7.664 1 97.88 77 HIS B O 1
ATOM 1382 N N . ILE B 1 78 ? 3.023 -0.284 5.711 1 98.38 78 ILE B N 1
ATOM 1383 C CA . ILE B 1 78 ? 2.252 0.859 5.238 1 98.38 78 ILE B CA 1
ATOM 1384 C C . ILE B 1 78 ? 1.092 1.131 6.195 1 98.38 78 ILE B C 1
ATOM 1386 O O . ILE B 1 78 ? 0.844 2.279 6.57 1 98.38 78 ILE B O 1
ATOM 1390 N N . ALA B 1 79 ? 0.385 0.086 6.555 1 97.31 79 ALA B N 1
ATOM 1391 C CA . ALA B 1 79 ? -0.745 0.228 7.469 1 97.31 79 ALA B CA 1
ATOM 1392 C C . ALA B 1 79 ? -0.305 0.849 8.789 1 97.31 79 ALA B C 1
ATOM 1394 O O . ALA B 1 79 ? -0.998 1.707 9.344 1 97.31 79 ALA B O 1
ATOM 1395 N N . ASP B 1 80 ? 0.806 0.386 9.281 1 96.75 80 ASP B N 1
ATOM 1396 C CA . ASP B 1 80 ? 1.344 0.924 10.523 1 96.75 80 ASP B CA 1
ATOM 1397 C C . ASP B 1 80 ? 1.621 2.42 10.406 1 96.75 80 ASP B C 1
ATOM 1399 O O . ASP B 1 80 ? 1.357 3.184 11.336 1 96.75 80 ASP B O 1
ATOM 1403 N N . LEU B 1 81 ? 2.199 2.844 9.297 1 96.62 81 LEU B N 1
ATOM 1404 C CA . LEU B 1 81 ? 2.504 4.25 9.07 1 96.62 81 LEU B CA 1
ATOM 1405 C C . LEU B 1 81 ? 1.227 5.082 9.023 1 96.62 81 LEU B C 1
ATOM 1407 O O . LEU B 1 81 ? 1.161 6.16 9.617 1 96.62 81 LEU B O 1
ATOM 1411 N N . ALA B 1 82 ? 0.215 4.598 8.32 1 96.38 82 ALA B N 1
ATOM 1412 C CA . ALA B 1 82 ? -1.064 5.293 8.234 1 96.38 82 ALA B CA 1
ATOM 1413 C C . ALA B 1 82 ? -1.733 5.387 9.602 1 96.38 82 ALA B C 1
ATOM 1415 O O . ALA B 1 82 ? -2.223 6.449 9.992 1 96.38 82 ALA B O 1
ATOM 1416 N N . GLU B 1 83 ? -1.721 4.289 10.312 1 95.12 83 GLU B N 1
ATOM 1417 C CA . GLU B 1 83 ? -2.334 4.234 11.633 1 95.12 83 GLU B CA 1
ATOM 1418 C C . GLU B 1 83 ? -1.643 5.191 12.602 1 95.12 83 GLU B C 1
ATOM 1420 O O . GLU B 1 83 ? -2.303 5.852 13.406 1 95.12 83 GLU B O 1
ATOM 1425 N N . SER B 1 84 ? -0.363 5.18 12.562 1 95.44 84 SER B N 1
ATOM 1426 C CA . SER B 1 84 ? 0.398 6.074 13.43 1 95.44 84 SER B CA 1
ATOM 1427 C C . SER B 1 84 ? -0.003 7.531 13.211 1 95.44 84 SER B C 1
ATOM 1429 O O . SER B 1 84 ? -0.125 8.297 14.164 1 95.44 84 SER B O 1
ATOM 1431 N N . ALA B 1 85 ? -0.195 7.918 11.984 1 94.75 85 ALA B N 1
ATOM 1432 C CA . ALA B 1 85 ? -0.612 9.281 11.664 1 94.75 85 ALA B CA 1
ATOM 1433 C C . ALA B 1 85 ? -2.018 9.562 12.188 1 94.75 85 ALA B C 1
ATOM 1435 O O . ALA B 1 85 ? -2.283 10.641 12.719 1 94.75 85 ALA B O 1
ATOM 1436 N N . MET B 1 86 ? -2.871 8.641 12.086 1 92 86 MET B N 1
ATOM 1437 C CA . MET B 1 86 ? -4.25 8.812 12.539 1 92 86 MET B CA 1
ATOM 1438 C C . MET B 1 86 ? -4.32 8.891 14.055 1 92 86 MET B C 1
ATOM 1440 O O . MET B 1 86 ? -5.121 9.648 14.609 1 92 86 MET B O 1
ATOM 1444 N N . ASP B 1 87 ? -3.535 8.117 14.688 1 89.62 87 ASP B N 1
ATOM 1445 C CA . ASP B 1 87 ? -3.508 8.094 16.141 1 89.62 87 ASP B CA 1
ATOM 1446 C C . ASP B 1 87 ? -2.955 9.398 16.703 1 89.62 87 ASP B C 1
ATOM 1448 O O . ASP B 1 87 ? -3.42 9.883 17.75 1 89.62 87 ASP B O 1
ATOM 1452 N N . GLY B 1 88 ? -1.941 9.922 16.031 1 81.5 88 GLY B N 1
ATOM 1453 C CA . GLY B 1 88 ? -1.418 11.211 16.453 1 81.5 88 GLY B CA 1
ATOM 1454 C C . GLY B 1 88 ? -2.455 12.32 16.438 1 81.5 88 GLY B C 1
ATOM 1455 O O . GLY B 1 88 ? -2.479 13.18 17.312 1 81.5 88 GLY B O 1
ATOM 1456 N N . ALA B 1 89 ? -3.295 12.336 15.5 1 71.25 89 ALA B N 1
ATOM 1457 C CA . ALA B 1 89 ? -4.375 13.312 15.391 1 71.25 89 ALA B CA 1
ATOM 1458 C C . ALA B 1 89 ? -5.359 13.18 16.547 1 71.25 89 ALA B C 1
ATOM 1460 O O . ALA B 1 89 ? -5.84 14.188 17.078 1 71.25 89 ALA B O 1
ATOM 1461 N N . ARG B 1 90 ? -5.629 11.984 16.891 1 71.56 90 ARG B N 1
ATOM 1462 C CA . ARG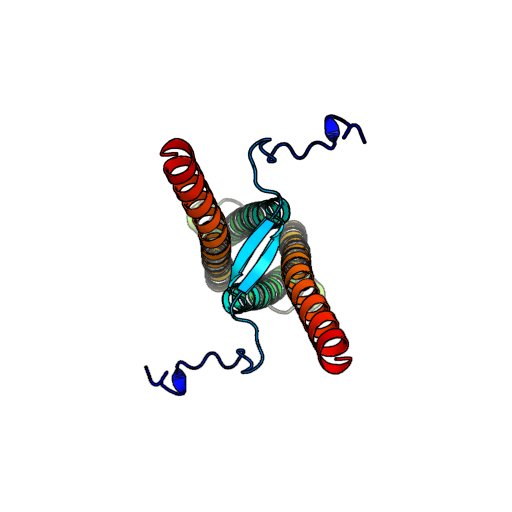 B 1 90 ? -6.602 11.711 17.938 1 71.56 90 ARG B CA 1
ATOM 1463 C C . ARG B 1 90 ? -6.078 12.148 19.312 1 71.56 90 ARG B C 1
ATOM 1465 O O . ARG B 1 90 ? -6.828 12.688 20.125 1 71.56 90 ARG B O 1
ATOM 1472 N N . LEU B 1 91 ? -4.816 11.961 19.453 1 69.44 91 LEU B N 1
ATOM 1473 C CA . LEU B 1 91 ? -4.195 12.367 20.703 1 69.44 91 LEU B CA 1
ATOM 1474 C C . LEU B 1 91 ? -4.219 13.883 20.859 1 69.44 91 LEU B C 1
ATOM 1476 O O . LEU B 1 91 ? -4.48 14.398 21.953 1 69.44 91 LEU B O 1
ATOM 1480 N N . ASP B 1 92 ? -4.043 14.539 19.781 1 68.25 92 ASP B N 1
ATOM 1481 C CA . ASP B 1 92 ? -4.02 15.992 19.812 1 68.25 92 ASP B CA 1
ATOM 1482 C C . ASP B 1 92 ? -5.418 16.562 20.078 1 68.25 92 ASP B C 1
ATOM 1484 O O . ASP B 1 92 ? -5.57 17.531 20.828 1 68.25 92 ASP B O 1
ATOM 1488 N N . LEU B 1 93 ? -6.406 15.945 19.5 1 65 93 LEU B N 1
ATOM 1489 C CA . LEU B 1 93 ? -7.785 16.359 19.719 1 65 93 LEU B CA 1
ATOM 1490 C C . LEU B 1 93 ? -8.227 16.078 21.156 1 65 93 LEU B C 1
ATOM 1492 O O . LEU B 1 93 ? -8.945 16.875 21.75 1 65 93 LEU B O 1
ATOM 1496 N N . GLY B 1 94 ? -7.809 14.914 21.609 1 65.06 94 GLY B N 1
ATOM 1497 C CA . GLY B 1 94 ? -8.109 14.57 22.984 1 65.06 94 GLY B CA 1
ATOM 1498 C C . GLY B 1 94 ? -7.48 15.523 23.984 1 65.06 94 GLY B C 1
ATOM 1499 O O . GLY B 1 94 ? -8.109 15.898 24.984 1 65.06 94 GLY B O 1
ATOM 1500 N N . ILE B 1 95 ? -6.32 15.883 23.703 1 64.44 95 ILE B N 1
ATOM 1501 C CA . ILE B 1 95 ? -5.602 16.797 24.594 1 64.44 95 ILE B CA 1
ATOM 1502 C C . ILE B 1 95 ? -6.25 18.188 24.531 1 64.44 95 ILE B C 1
ATOM 1504 O O . ILE B 1 95 ? -6.418 18.844 25.562 1 64.44 95 ILE B O 1
ATOM 1508 N N . ALA B 1 96 ? -6.676 18.641 23.375 1 67.75 96 ALA B N 1
ATOM 1509 C CA . ALA B 1 96 ? -7.305 19.938 23.203 1 67.75 96 ALA B CA 1
ATOM 1510 C C . ALA B 1 96 ? -8.656 20 23.906 1 67.75 96 ALA B C 1
ATOM 1512 O O . ALA B 1 96 ? -9.016 21.016 24.5 1 67.75 96 ALA B O 1
ATOM 1513 N N . MET B 1 97 ? -9.375 18.953 23.812 1 67.56 97 MET B N 1
ATOM 1514 C CA . MET B 1 97 ? -10.688 18.906 24.438 1 67.56 97 MET B CA 1
ATOM 1515 C C . MET B 1 97 ? -10.57 18.906 25.953 1 67.56 97 MET B C 1
ATOM 1517 O O . MET B 1 97 ? -11.422 19.453 26.656 1 67.56 97 MET B O 1
ATOM 1521 N N . THR B 1 98 ? -9.555 18.281 26.438 1 67.69 98 THR B N 1
ATOM 1522 C CA . THR B 1 98 ? -9.344 18.234 27.891 1 67.69 98 THR B CA 1
ATOM 1523 C C . THR B 1 98 ? -8.883 19.594 28.406 1 67.69 98 THR B C 1
ATOM 1525 O O . THR B 1 98 ? -9.297 20.031 29.469 1 67.69 98 THR B O 1
ATOM 1528 N N . GLU B 1 99 ? -8.133 20.297 27.672 1 67.12 99 GLU B N 1
ATOM 1529 C CA . GLU B 1 99 ? -7.66 21.609 28.094 1 67.12 99 GLU B CA 1
ATOM 1530 C C . GLU B 1 99 ? -8.758 22.656 27.938 1 67.12 99 GLU B C 1
ATOM 1532 O O . GLU B 1 99 ? -8.812 23.625 28.719 1 67.12 99 GLU B O 1
ATOM 1537 N N . GLY B 1 100 ? -9.516 22.516 26.859 1 63.22 100 GLY B N 1
ATOM 1538 C CA . GLY B 1 100 ? -10.625 23.438 26.672 1 63.22 100 GLY B CA 1
ATOM 1539 C C . GLY B 1 100 ? -11.711 23.266 27.734 1 63.22 100 GLY B C 1
ATOM 1540 O O . GLY B 1 100 ? -12.531 24.156 27.922 1 63.22 100 GLY B O 1
ATOM 1541 N N . SER B 1 101 ? -11.844 22.125 28.188 1 63.06 101 SER B N 1
ATOM 1542 C CA . SER B 1 101 ? -12.867 21.906 29.219 1 63.06 101 SER B CA 1
ATOM 1543 C C . SER B 1 101 ? -12.414 22.453 30.562 1 63.06 101 SER B C 1
ATOM 1545 O O . SER B 1 101 ? -13.211 22.531 31.5 1 63.06 101 SER B O 1
ATOM 1547 N N . LEU B 1 102 ? -11.133 22.797 30.672 1 58.91 102 LEU B N 1
ATOM 1548 C CA . LEU B 1 102 ? -10.641 23.25 31.969 1 58.91 102 LEU B CA 1
ATOM 1549 C C . LEU B 1 102 ? -10.695 24.766 32.062 1 58.91 102 LEU B C 1
ATOM 1551 O O . LEU B 1 102 ? -10.398 25.344 33.125 1 58.91 102 LEU B O 1
ATOM 1555 N N . HIS B 1 103 ? -11.172 25.562 30.984 1 51.38 103 HIS B N 1
ATOM 1556 C CA . HIS B 1 103 ? -11.414 26.984 31.219 1 51.38 103 HIS B CA 1
ATOM 1557 C C . HIS B 1 103 ? -12.906 27.266 31.391 1 51.38 103 HIS B C 1
ATOM 1559 O O . HIS B 1 103 ? -13.742 26.672 30.703 1 51.38 103 HIS B O 1
#

Radius of gyration: 21.32 Å; Cα contacts (8 Å, |Δi|>4): 209; chains: 2; bounding box: 52×74×56 Å

Nearest PDB structures (foldseek):
  5c21-assembly1_B  TM=6.523E-01  e=6.451E+00  Escherichia coli
  2z0n-assembly1_A-2  TM=3.665E-01  e=3.723E+00  Homo sapiens
  2q12-assembly1_A-2  TM=3.750E-01  e=5.371E+00  Homo sapiens
  5c5b-assembly2_C  TM=4.537E-01  e=6.857E+00  Homo sapiens
  5c21-assembly1_B  TM=6.526E-01  e=7.553E+00  Escherichia coli

Organism: NCBI:txid1287738

Sequence (206 aa):
MSHHPYTLDRWATPDDPESVPIRFADLRKIERACLGIWAIARIVGNSATEPESTGAEPLEPWINANLLGGIESLCDHIADLAESAMDGARLDLGIAMTEGSLHMSHHPYTLDRWATPDDPESVPIRFADLRKIERACLGIWAIARIVGNSATEPESTGAEPLEPWINANLLGGIESLCDHIADLAESAMDGARLDLGIAMTEGSLH